Protein AF-A0A925EN97-F1 (afdb_monomer)

Radius of gyration: 24.83 Å; Cα contacts (8 Å, |Δi|>4): 384; chains: 1; bounding box: 88×40×70 Å

Secondary structure (DSSP, 8-state):
-HHHHHHHHHHHHHHHHS-HHHHS-HHHHHHH-GGGSHHHHHHHHHHHHHHHHHHHTTTS--HHHHHHHHHHHHHHHHHHHHHHHH---S--HHHHHHHHHHIIIIIHHHHHHHTTSHHHHHHHHGGG-SSHHHHHHIIIIIIIHHHHHHHHHHHHHHHHTTS--SHHHHHHHHHHHHHHHHHHHHHHHHHHHHHHHHHT--HHHHHHHHHIIIIIHHHHHHHHHHHHHHHHHHHHH-SSSHHHHHHHHHHHHHHHHHHHHHHTTSHHHHHHHHHHHHHHHHHHHHHHHHHHHHTTSPPGGG-

Foldseek 3Di:
DVVVVVVVVVVVVVVVVDDVCVVVVVVVCVVVVCCPDPVVVLVCCLVCLVVVCVVVPPPHDDLLRVLLSLLVSQLVVLLVVLCVLLVLDPQDPVLLCQLLQCLLVCLVVQLVVQCPDPVLVVLCVLCPDPPLVSNLSSQLRNPQLSNLVSSLVSLVVCVVVVSRQALSSQLSSQLSNLSSNLSNVLSVCLVVLVVCCVPPDDPVVSVVSNCCSRHPRSNLSSLLSSQLSSLCRLCSLPVVCNVVSNVVSSSVSSSLRSQLVSAVVHPSNVVSSVVSVVVSSVCSVCSVVVSVVSNVDDDPVVD

Solvent-accessible surface area (backbone atoms only — not comparable to full-atom values): 15230 Å² total; per-residue (Å²): 112,72,68,61,54,51,56,52,52,48,53,50,52,54,56,71,70,48,60,62,61,75,80,58,39,61,71,57,51,67,69,68,40,60,75,74,39,68,68,46,44,52,49,50,50,67,70,40,48,66,60,54,44,66,75,49,46,88,83,77,56,55,70,66,58,52,36,48,53,48,23,53,51,38,39,52,54,48,48,54,51,49,46,69,68,53,55,40,71,90,63,57,68,68,59,34,49,48,16,15,53,47,17,40,73,42,32,64,62,49,47,58,56,51,41,68,39,74,70,43,26,54,32,39,54,27,47,75,42,85,57,60,73,54,14,36,47,5,24,20,60,25,42,17,42,48,48,47,49,55,32,37,47,53,42,51,51,36,37,76,70,64,73,40,84,45,35,43,37,29,17,48,23,10,22,34,5,11,23,19,31,22,32,42,49,34,45,66,47,49,59,54,49,55,54,42,41,77,74,75,44,53,72,68,58,43,54,51,49,51,48,43,35,40,56,48,46,16,51,51,36,11,46,35,21,15,44,23,22,27,24,44,22,46,16,68,66,37,63,90,54,16,66,62,37,29,50,51,21,39,52,51,29,9,44,52,47,5,50,24,67,67,26,61,96,41,74,64,13,55,53,44,50,53,50,50,51,52,51,43,53,50,47,59,74,40,45,67,59,54,50,56,51,56,65,68,54,82,57,83,89,78,111

Sequence (303 aa):
MAELGKGIKQVVQDLNSVNLNMLVPLALWGRDRAWNLPWVRWLLLFALTPLVLIHLTPSELGLQQVAWVFGFYFALLWGLLLYRLIEPGGIRLGSWLWAGLFTLLLGIPVVIGLAKLPFIGTLYAAREVMFVPVRILGYVLGVGVVEESVKLLPVWWLSHRRILTNPRELMFAGAVSGLGFGLAESVAYSTQIAQKELHSLSQGAALVGYFTRFITTPFLHAIFAAIVAYFLGLALVDPKRGWALTVAGLLLAALLHGLYDSFANHWLGLIIAALSILIFVSYVRSAEYIAADLARTPNASDA

Structure (mmCIF, N/CA/C/O backbone):
data_AF-A0A925EN97-F1
#
_entry.id   AF-A0A925EN97-F1
#
loop_
_atom_site.group_PDB
_atom_site.id
_atom_site.type_symbol
_atom_site.label_atom_id
_atom_site.label_alt_id
_atom_site.label_comp_id
_atom_site.label_asym_id
_atom_site.label_entity_id
_atom_site.label_seq_id
_atom_site.pdbx_PDB_ins_code
_atom_site.Cartn_x
_atom_site.Cartn_y
_atom_site.Cartn_z
_atom_site.occupancy
_atom_site.B_iso_or_equiv
_atom_site.auth_seq_id
_atom_site.auth_comp_id
_atom_site.auth_asym_id
_atom_site.auth_atom_id
_atom_site.pdbx_PDB_model_num
ATOM 1 N N . MET A 1 1 ? 50.371 20.620 29.092 1.00 57.69 1 MET A N 1
ATOM 2 C CA . MET A 1 1 ? 50.767 19.284 29.596 1.00 57.69 1 MET A CA 1
ATOM 3 C C . MET A 1 1 ? 50.304 19.042 31.038 1.00 57.69 1 MET A C 1
ATOM 5 O O . MET A 1 1 ? 49.573 18.087 31.250 1.00 57.69 1 MET A O 1
ATOM 9 N N . ALA A 1 2 ? 50.644 19.899 32.014 1.00 61.53 2 ALA A N 1
ATOM 10 C CA . ALA A 1 2 ? 50.290 19.687 33.431 1.00 61.53 2 ALA A CA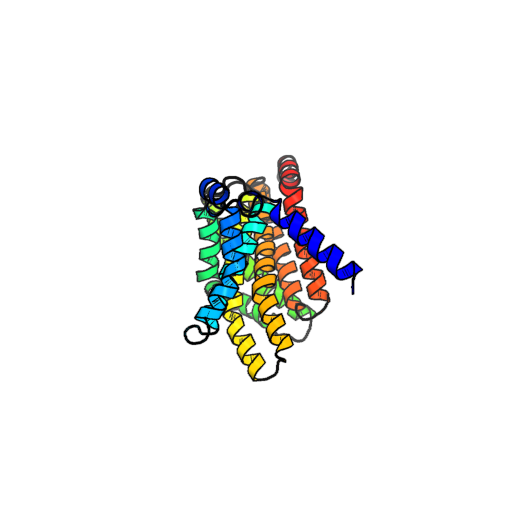 1
ATOM 11 C C . ALA A 1 2 ? 48.775 19.741 33.746 1.00 61.53 2 ALA A C 1
ATOM 13 O O . ALA A 1 2 ? 48.276 18.891 34.477 1.00 61.53 2 ALA A O 1
ATOM 14 N N . GLU A 1 3 ? 48.033 20.683 33.156 1.00 61.97 3 GLU A N 1
ATOM 15 C CA . GLU A 1 3 ? 46.573 20.808 33.347 1.00 61.97 3 GLU A CA 1
ATOM 16 C C . GLU A 1 3 ? 45.785 19.662 32.686 1.00 61.97 3 GLU A C 1
ATOM 18 O O . GLU A 1 3 ? 44.839 19.136 33.267 1.00 61.97 3 GLU A O 1
ATOM 23 N N . LEU A 1 4 ? 46.250 19.176 31.527 1.00 61.75 4 LEU A N 1
ATOM 24 C CA . LEU A 1 4 ? 45.678 17.995 30.865 1.00 61.75 4 LEU A CA 1
ATOM 25 C C . LEU A 1 4 ? 45.822 16.738 31.747 1.00 61.75 4 LEU A C 1
ATOM 27 O O . LEU A 1 4 ? 44.900 15.935 31.859 1.00 61.75 4 LEU A O 1
ATOM 31 N N . GLY A 1 5 ? 46.967 16.598 32.428 1.00 69.81 5 GLY A N 1
ATOM 32 C CA . GLY A 1 5 ? 47.227 15.502 33.364 1.00 69.81 5 GLY A CA 1
ATOM 33 C C . GLY A 1 5 ? 46.387 15.562 34.645 1.00 69.81 5 GLY A C 1
ATOM 34 O O . GLY A 1 5 ? 46.055 14.512 35.193 1.00 69.81 5 GLY A O 1
ATOM 35 N N . LYS A 1 6 ? 46.005 16.760 35.113 1.00 73.75 6 LYS A N 1
ATOM 36 C CA . LYS A 1 6 ? 45.065 16.923 36.238 1.00 73.75 6 LYS A CA 1
ATOM 37 C C . LYS A 1 6 ? 43.638 16.552 35.840 1.00 73.75 6 LYS A C 1
ATOM 39 O O . LYS A 1 6 ? 42.999 15.802 36.569 1.00 73.75 6 LYS A O 1
ATOM 44 N N . GLY A 1 7 ? 43.177 16.999 34.668 1.00 78.88 7 GLY A N 1
ATOM 45 C CA . GLY A 1 7 ? 41.845 16.661 34.152 1.00 78.88 7 GLY A CA 1
ATOM 46 C C . GLY A 1 7 ? 41.650 15.154 33.953 1.00 78.88 7 GLY A C 1
ATOM 47 O O . GLY A 1 7 ? 40.645 14.600 34.385 1.00 78.88 7 GLY A O 1
ATOM 48 N N . ILE A 1 8 ? 42.650 14.462 33.395 1.00 80.75 8 ILE A N 1
ATOM 49 C CA . ILE A 1 8 ? 42.610 12.997 33.236 1.00 80.75 8 ILE A CA 1
ATOM 50 C C . ILE A 1 8 ? 42.586 12.290 34.599 1.00 80.75 8 ILE A C 1
ATOM 52 O O . ILE A 1 8 ? 41.816 11.350 34.786 1.00 80.75 8 ILE A O 1
ATOM 56 N N . LYS A 1 9 ? 43.386 12.747 35.574 1.00 82.69 9 LYS A N 1
ATOM 57 C CA . LYS A 1 9 ? 43.379 12.176 36.932 1.00 82.69 9 LYS A CA 1
ATOM 58 C C . LYS A 1 9 ? 42.028 12.338 37.625 1.00 82.69 9 LYS A C 1
ATOM 60 O O . LYS A 1 9 ? 41.590 11.392 38.273 1.00 82.69 9 LYS A O 1
ATOM 65 N N . GLN A 1 10 ? 41.375 13.486 37.453 1.00 87.00 10 GLN A N 1
ATOM 66 C CA . GLN A 1 10 ? 40.045 13.737 38.007 1.00 87.00 10 GLN A CA 1
ATOM 67 C C . GLN A 1 10 ? 39.000 12.797 37.393 1.00 87.00 10 GLN A C 1
ATOM 69 O O . GLN A 1 10 ? 38.303 12.112 38.127 1.00 87.00 10 GLN A O 1
ATOM 74 N N . VAL A 1 11 ? 38.964 12.664 36.062 1.00 85.50 11 VAL A N 1
ATOM 75 C CA . VAL A 1 11 ? 38.031 11.748 35.376 1.00 85.50 11 VAL A CA 1
ATOM 76 C C . VAL A 1 11 ? 38.232 10.297 35.823 1.00 85.50 11 VAL A C 1
ATOM 78 O O . VAL A 1 11 ? 37.263 9.572 36.028 1.00 85.50 11 VAL A O 1
ATOM 81 N N . VAL A 1 12 ? 39.482 9.865 36.011 1.00 84.31 12 VAL A N 1
ATOM 82 C CA . VAL A 1 12 ? 39.784 8.519 36.523 1.00 84.31 12 VAL A CA 1
ATOM 83 C C . VAL A 1 12 ? 39.297 8.349 37.965 1.00 84.31 12 VAL A C 1
ATOM 85 O O . VAL A 1 12 ? 38.734 7.308 38.294 1.00 84.31 12 VAL A O 1
ATOM 88 N N . GLN A 1 13 ? 39.486 9.353 38.826 1.00 86.88 13 GLN A N 1
ATOM 89 C CA . GLN A 1 13 ? 38.973 9.324 40.199 1.00 86.88 13 GLN A CA 1
ATOM 90 C C . GLN A 1 13 ? 37.442 9.276 40.236 1.00 86.88 13 GLN A C 1
ATOM 92 O O . GLN A 1 13 ? 36.883 8.460 40.968 1.00 86.88 13 GLN A O 1
ATOM 97 N N . ASP A 1 14 ? 36.778 10.074 39.403 1.00 86.50 14 ASP A N 1
ATOM 98 C CA . ASP A 1 14 ? 35.322 10.123 39.315 1.00 86.50 14 ASP A CA 1
ATOM 99 C C . ASP A 1 14 ? 34.762 8.788 38.795 1.00 86.50 14 ASP A C 1
ATOM 101 O O . ASP A 1 14 ? 33.856 8.230 39.410 1.00 86.50 14 ASP A O 1
ATOM 105 N N . LEU A 1 15 ? 35.346 8.196 37.745 1.00 83.06 15 LEU A N 1
ATOM 106 C CA . LEU A 1 15 ? 34.941 6.874 37.239 1.00 83.06 15 LEU A CA 1
ATOM 107 C C . LEU A 1 15 ? 35.146 5.758 38.269 1.00 83.06 15 LEU A C 1
ATOM 109 O O . LEU A 1 15 ? 34.287 4.888 38.399 1.00 83.06 15 LEU A O 1
ATOM 113 N N . ASN A 1 16 ? 36.241 5.802 39.030 1.00 82.94 16 ASN A N 1
ATOM 114 C CA . ASN A 1 16 ? 36.502 4.844 40.108 1.00 82.94 16 ASN A CA 1
ATOM 115 C C . ASN A 1 16 ? 35.535 5.003 41.291 1.00 82.94 16 ASN A C 1
ATOM 117 O O . ASN A 1 16 ? 35.350 4.058 42.057 1.00 82.94 16 ASN A O 1
ATOM 121 N N . SER A 1 17 ? 34.928 6.183 41.453 1.00 87.12 17 SER A N 1
ATOM 122 C CA . SER A 1 17 ? 33.913 6.427 42.482 1.00 87.12 17 SER A CA 1
ATOM 123 C C . SER A 1 17 ? 32.533 5.876 42.106 1.00 87.12 17 SER A C 1
ATOM 125 O O . SER A 1 17 ? 31.690 5.676 42.982 1.00 87.12 17 SER A O 1
ATOM 127 N N . VAL A 1 18 ? 32.295 5.592 40.819 1.00 86.50 18 VAL A N 1
ATOM 128 C CA . VAL A 1 18 ? 31.014 5.072 40.343 1.00 86.50 18 VAL A CA 1
ATOM 129 C C . VAL A 1 18 ? 30.987 3.550 40.432 1.00 86.50 18 VAL A C 1
ATOM 131 O O . VAL A 1 18 ? 31.846 2.840 39.914 1.00 86.50 18 VAL A O 1
ATOM 134 N N . ASN A 1 19 ? 29.929 3.025 41.045 1.00 84.94 19 ASN A N 1
ATOM 135 C CA . ASN A 1 19 ? 29.672 1.594 41.053 1.00 84.94 19 ASN A CA 1
ATOM 136 C C . ASN A 1 19 ? 29.377 1.110 39.623 1.00 84.94 19 ASN A C 1
ATOM 138 O O . ASN A 1 19 ? 28.352 1.467 39.039 1.00 84.94 19 ASN A O 1
ATOM 142 N N . LEU A 1 20 ? 30.242 0.251 39.078 1.00 80.25 20 LEU A N 1
ATOM 143 C CA . LEU A 1 20 ? 30.081 -0.321 37.736 1.00 80.25 20 LEU A CA 1
ATOM 144 C C . LEU A 1 20 ? 28.729 -1.028 37.545 1.00 80.25 20 LEU A C 1
ATOM 146 O O . LEU A 1 20 ? 28.184 -1.002 36.444 1.00 80.25 20 LEU A O 1
ATOM 150 N N . ASN A 1 21 ? 28.135 -1.574 38.612 1.00 82.06 21 ASN A N 1
ATOM 151 C CA . ASN A 1 21 ? 26.806 -2.188 38.559 1.00 82.06 21 ASN A CA 1
ATOM 152 C C . ASN A 1 21 ? 25.668 -1.174 38.381 1.00 82.06 21 ASN A C 1
ATOM 154 O O . ASN A 1 21 ? 24.563 -1.589 38.061 1.00 82.06 21 ASN A O 1
ATOM 158 N N . MET A 1 22 ? 25.894 0.125 38.599 1.00 82.31 22 MET A N 1
ATOM 159 C CA . MET A 1 22 ? 24.925 1.178 38.265 1.00 82.31 22 MET A CA 1
ATOM 160 C C . MET A 1 22 ? 25.053 1.625 36.807 1.00 82.31 22 MET A C 1
ATOM 162 O O . MET A 1 22 ? 24.053 1.984 36.193 1.00 82.31 22 MET A O 1
ATOM 166 N N . LEU A 1 23 ? 26.266 1.581 36.247 1.00 84.69 23 LEU A N 1
ATOM 167 C CA . LEU A 1 23 ? 26.524 1.939 34.848 1.00 84.69 23 LEU A CA 1
ATOM 168 C C . LEU A 1 23 ? 26.131 0.815 33.884 1.00 84.69 23 LEU A C 1
ATOM 170 O O . LEU A 1 23 ? 25.561 1.073 32.828 1.00 84.69 23 LEU A O 1
ATOM 174 N N . VAL A 1 24 ? 26.414 -0.434 34.259 1.00 88.19 24 VAL A N 1
ATOM 175 C CA . VAL A 1 24 ? 26.092 -1.635 33.479 1.00 88.19 24 VAL A CA 1
ATOM 176 C C . VAL A 1 24 ? 25.359 -2.635 34.385 1.00 88.19 24 VAL A C 1
ATOM 178 O O . VAL A 1 24 ? 25.942 -3.628 34.828 1.00 88.19 24 VAL A O 1
ATOM 181 N N . PRO A 1 25 ? 24.079 -2.383 34.720 1.00 90.00 25 PRO A N 1
ATOM 182 C CA . PRO A 1 25 ? 23.306 -3.209 35.646 1.00 90.00 25 PRO A CA 1
ATOM 183 C C . PRO A 1 25 ? 22.845 -4.534 35.003 1.00 90.00 25 PRO A C 1
ATOM 185 O O . PRO A 1 25 ? 21.649 -4.786 34.853 1.00 90.00 25 PRO A O 1
ATOM 188 N N . LEU A 1 26 ? 23.784 -5.428 34.658 1.00 88.62 26 LEU A N 1
ATOM 189 C CA . LEU A 1 26 ? 23.510 -6.707 33.976 1.00 88.62 26 LEU A CA 1
ATOM 190 C C . LEU A 1 26 ? 22.470 -7.567 34.711 1.00 88.62 26 LEU A C 1
ATOM 192 O O . LEU A 1 26 ? 21.603 -8.171 34.082 1.00 88.62 26 LEU A O 1
ATOM 196 N N . ALA A 1 27 ? 22.519 -7.597 36.047 1.00 87.81 27 ALA A N 1
ATOM 197 C CA . ALA A 1 27 ? 21.557 -8.338 36.862 1.00 87.81 27 ALA A CA 1
ATOM 198 C C . ALA A 1 27 ? 20.136 -7.751 36.784 1.00 87.81 27 ALA A C 1
ATOM 200 O O . ALA A 1 27 ? 19.162 -8.504 36.803 1.00 87.81 27 ALA A O 1
ATOM 201 N N . LEU A 1 28 ? 20.007 -6.422 36.675 1.00 89.81 28 LEU A N 1
ATOM 202 C CA . LEU A 1 28 ? 18.718 -5.750 36.501 1.00 89.81 28 LEU A CA 1
ATOM 203 C C . LEU A 1 28 ? 18.158 -6.036 35.108 1.00 89.81 28 LEU A C 1
ATOM 205 O O . LEU A 1 28 ? 17.016 -6.470 34.995 1.00 89.81 28 LEU A O 1
ATOM 209 N N . TRP A 1 29 ? 18.976 -5.881 34.063 1.00 91.88 29 TRP A N 1
ATOM 210 C CA . TRP A 1 29 ? 18.585 -6.179 32.681 1.00 91.88 29 TRP A CA 1
ATOM 211 C C . TRP A 1 29 ? 18.203 -7.652 32.497 1.00 91.88 29 TRP A C 1
ATOM 213 O O . TRP A 1 29 ? 17.221 -7.962 31.825 1.00 91.88 29 TRP A O 1
ATOM 223 N N . GLY A 1 30 ? 18.925 -8.561 33.159 1.00 90.38 30 GLY A N 1
ATOM 224 C CA . GLY A 1 30 ? 18.613 -9.990 33.208 1.00 90.38 30 GLY A CA 1
ATOM 225 C C . GLY A 1 30 ? 17.251 -10.317 33.826 1.00 90.38 30 GLY A C 1
ATOM 226 O O . GLY A 1 30 ? 16.614 -11.293 33.421 1.00 90.38 30 GLY A O 1
ATOM 227 N N . ARG A 1 31 ? 16.795 -9.509 34.793 1.00 92.12 31 ARG A N 1
ATOM 228 C CA . ARG A 1 31 ? 15.474 -9.642 35.433 1.00 92.12 31 ARG A CA 1
ATOM 229 C C . ARG A 1 31 ? 14.367 -8.982 34.619 1.00 92.12 31 ARG A C 1
ATOM 231 O O . ARG A 1 31 ? 13.321 -9.597 34.448 1.00 92.12 31 ARG A O 1
ATOM 238 N N . ASP A 1 32 ? 14.614 -7.777 34.111 1.00 92.56 32 ASP A N 1
ATOM 239 C CA . ASP A 1 32 ? 13.674 -7.021 33.275 1.00 92.56 32 ASP A CA 1
ATOM 240 C C . ASP A 1 32 ? 13.382 -7.744 31.950 1.00 92.56 32 ASP A C 1
ATOM 242 O O . ASP A 1 32 ? 12.249 -7.773 31.475 1.00 92.56 32 ASP A O 1
ATOM 246 N N . ARG A 1 33 ? 14.395 -8.423 31.389 1.00 90.31 33 ARG A N 1
ATOM 247 C CA . ARG A 1 33 ? 14.299 -9.203 30.145 1.00 90.31 33 ARG A CA 1
ATOM 248 C C . ARG A 1 33 ? 13.649 -8.399 29.018 1.00 90.31 33 ARG A C 1
ATOM 250 O O . ARG A 1 33 ? 12.757 -8.902 28.334 1.00 90.31 33 ARG A O 1
ATOM 257 N N . ALA A 1 34 ? 14.126 -7.175 28.790 1.00 90.38 34 ALA A N 1
ATOM 258 C CA . ALA A 1 34 ? 13.596 -6.263 27.774 1.00 90.38 34 ALA A CA 1
ATOM 259 C C . ALA A 1 34 ? 13.457 -6.898 26.372 1.00 90.38 34 ALA A C 1
ATOM 261 O O . ALA A 1 34 ? 12.538 -6.566 25.630 1.00 90.38 34 ALA A O 1
ATOM 262 N N . TRP A 1 35 ? 14.295 -7.881 26.018 1.00 90.50 35 TRP A N 1
ATOM 263 C CA . TRP A 1 35 ? 14.188 -8.668 24.774 1.00 90.50 35 TRP A CA 1
ATOM 264 C C . TRP A 1 35 ? 12.883 -9.473 24.626 1.00 90.50 35 TRP A C 1
ATOM 266 O O . TRP A 1 35 ? 12.573 -9.979 23.545 1.00 90.50 35 TRP A O 1
ATOM 276 N N . ASN A 1 36 ? 12.090 -9.605 25.688 1.00 92.50 36 ASN A N 1
ATOM 277 C CA . ASN A 1 36 ? 10.754 -10.190 25.626 1.00 92.50 36 ASN A CA 1
ATOM 278 C C . ASN A 1 36 ? 9.666 -9.191 25.225 1.00 92.50 36 ASN A C 1
ATOM 280 O O . ASN A 1 36 ? 8.574 -9.618 24.847 1.00 92.50 36 ASN A O 1
ATOM 284 N N . LEU A 1 37 ? 9.953 -7.888 25.257 1.00 93.12 37 LEU A N 1
ATOM 285 C CA . LEU A 1 37 ? 9.005 -6.863 24.842 1.00 93.12 37 LEU A CA 1
ATOM 286 C C . LEU A 1 37 ? 8.794 -6.932 23.318 1.00 93.12 37 LEU A C 1
ATOM 288 O O . LEU A 1 37 ? 9.772 -6.948 22.566 1.00 93.12 37 LEU A O 1
ATOM 292 N N . PRO A 1 38 ? 7.540 -6.926 22.822 1.00 89.94 38 PRO A N 1
ATOM 293 C CA . PRO A 1 38 ? 7.267 -7.056 21.391 1.00 89.94 38 PRO A CA 1
ATOM 294 C C . PRO A 1 38 ? 7.968 -6.002 20.528 1.00 89.94 38 PRO A C 1
ATOM 296 O O . PRO A 1 38 ? 8.521 -6.335 19.486 1.00 89.94 38 PRO A O 1
ATOM 299 N N . TRP A 1 39 ? 7.994 -4.740 20.964 1.00 88.81 39 TRP A N 1
ATOM 300 C CA . TRP A 1 39 ? 8.650 -3.667 20.211 1.00 88.81 39 TRP A CA 1
ATOM 301 C C . TRP A 1 39 ? 10.175 -3.833 20.162 1.00 88.81 39 TRP A C 1
ATOM 303 O O . TRP A 1 39 ? 10.768 -3.513 19.138 1.00 88.81 39 TRP A O 1
ATOM 313 N N . VAL A 1 40 ? 10.800 -4.385 21.215 1.00 92.06 40 VAL A N 1
ATOM 314 C CA . VAL A 1 40 ? 12.239 -4.700 21.219 1.00 92.06 40 VAL A CA 1
ATOM 315 C C . VAL A 1 40 ? 12.524 -5.818 20.226 1.00 92.06 40 VAL A C 1
ATOM 317 O O . VAL A 1 40 ? 13.4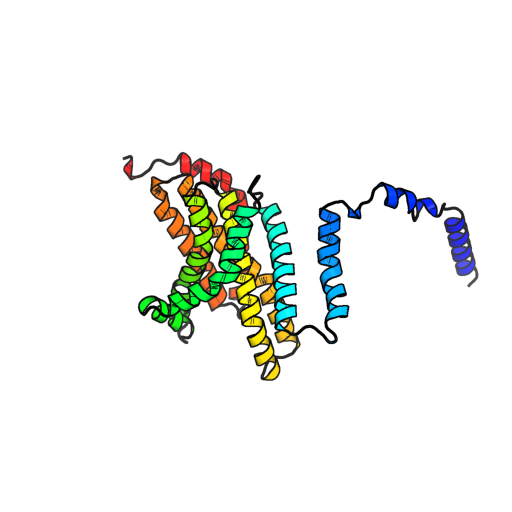84 -5.732 19.472 1.00 92.06 40 VAL A O 1
ATOM 320 N N . ARG A 1 41 ? 11.668 -6.843 20.158 1.00 92.50 41 ARG A N 1
ATOM 321 C CA . ARG A 1 41 ? 11.809 -7.926 19.171 1.00 92.50 41 ARG A CA 1
ATOM 322 C C . ARG A 1 41 ? 11.699 -7.413 17.738 1.00 92.50 41 ARG A C 1
ATOM 324 O O . ARG A 1 41 ? 12.520 -7.785 16.907 1.00 92.50 41 ARG A O 1
ATOM 331 N N . TRP A 1 42 ? 10.737 -6.530 17.460 1.00 90.19 42 TRP A N 1
ATOM 332 C CA . TRP A 1 42 ? 10.633 -5.867 16.157 1.00 90.19 42 TRP A CA 1
ATOM 333 C C . TRP A 1 42 ? 11.849 -4.988 15.864 1.00 90.19 42 TRP A C 1
ATOM 335 O O . TRP A 1 42 ? 12.391 -5.055 14.765 1.00 90.19 42 TRP A O 1
ATOM 345 N N . LEU A 1 43 ? 12.320 -4.213 16.844 1.00 90.62 43 LEU A N 1
ATOM 346 C CA . LEU A 1 43 ? 13.520 -3.390 16.703 1.00 90.62 43 LEU A CA 1
ATOM 347 C C . LEU A 1 43 ? 14.744 -4.245 16.359 1.00 90.62 43 LEU A C 1
ATOM 349 O O . LEU A 1 43 ? 15.460 -3.919 15.419 1.00 90.62 43 LEU A O 1
ATOM 353 N N . LEU A 1 44 ? 14.959 -5.349 17.078 1.00 92.38 44 LEU A N 1
ATOM 354 C CA . LEU A 1 44 ? 16.053 -6.283 16.814 1.00 92.38 44 LEU A CA 1
ATOM 355 C C . LEU A 1 44 ? 15.922 -6.924 15.431 1.00 92.38 44 LEU A C 1
ATOM 357 O O . LEU A 1 44 ? 16.909 -6.976 14.705 1.00 92.38 44 LEU A O 1
ATOM 361 N N . LEU A 1 45 ? 14.720 -7.361 15.039 1.00 90.94 45 LEU A N 1
ATOM 362 C CA . LEU A 1 45 ? 14.467 -7.895 13.699 1.00 90.94 45 LEU A CA 1
ATOM 363 C C . LEU A 1 45 ? 14.897 -6.885 12.626 1.00 90.94 45 LEU A C 1
ATOM 365 O O . LEU A 1 45 ? 15.709 -7.218 11.763 1.00 90.94 45 LEU A O 1
ATOM 369 N N . PHE A 1 46 ? 14.394 -5.649 12.687 1.00 91.44 46 PHE A N 1
ATOM 370 C CA . PHE A 1 46 ? 14.678 -4.653 11.657 1.00 91.44 46 PHE A CA 1
ATOM 371 C C . PHE A 1 46 ? 16.143 -4.194 11.678 1.00 91.44 46 PHE A C 1
ATOM 373 O O . PHE A 1 46 ? 16.790 -4.143 10.636 1.00 91.44 46 PHE A O 1
ATOM 380 N N . ALA A 1 47 ? 16.710 -3.938 12.858 1.00 91.25 47 ALA A N 1
ATOM 381 C CA . ALA A 1 47 ? 18.092 -3.480 12.982 1.00 91.25 47 ALA A CA 1
ATOM 382 C C . ALA A 1 47 ? 19.117 -4.541 12.552 1.00 91.25 47 ALA A C 1
ATOM 384 O O . ALA A 1 47 ? 20.150 -4.199 11.977 1.00 91.25 47 ALA A O 1
ATOM 385 N N . LEU A 1 48 ? 18.852 -5.823 12.828 1.00 92.00 48 LEU A N 1
ATOM 386 C CA . LEU A 1 48 ? 19.831 -6.889 12.613 1.00 92.00 48 LEU A CA 1
ATOM 387 C C . LEU A 1 48 ? 19.676 -7.612 11.274 1.00 92.00 48 LEU A C 1
ATOM 389 O O . LEU A 1 48 ? 20.657 -8.191 10.818 1.00 92.00 48 LEU A O 1
ATOM 393 N N . THR A 1 49 ? 18.511 -7.578 10.613 1.00 88.69 49 THR A N 1
ATOM 394 C CA . THR A 1 49 ? 18.315 -8.317 9.344 1.00 88.69 49 THR A CA 1
ATOM 395 C C . THR A 1 49 ? 19.379 -7.982 8.285 1.00 88.69 49 THR A C 1
ATOM 397 O O . THR A 1 49 ? 19.974 -8.923 7.757 1.00 88.69 49 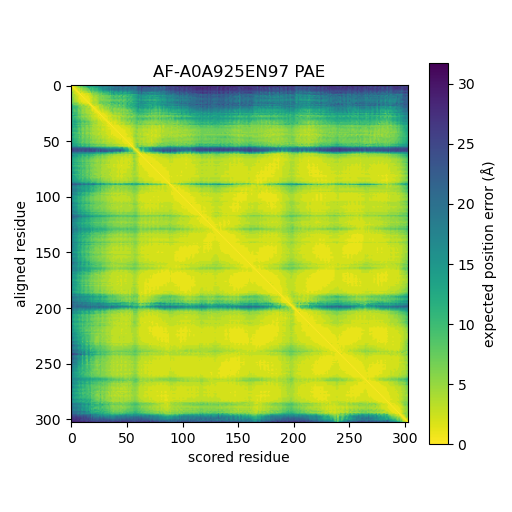THR A O 1
ATOM 400 N N . PRO A 1 50 ? 19.712 -6.705 7.995 1.00 86.62 50 PRO A N 1
ATOM 401 C CA . PRO A 1 50 ? 20.765 -6.395 7.025 1.00 86.62 50 PRO A CA 1
ATOM 402 C C . PRO A 1 50 ? 22.144 -6.931 7.439 1.00 86.62 50 PRO A C 1
ATOM 404 O O . PRO A 1 50 ? 22.896 -7.405 6.592 1.00 86.62 50 PRO A O 1
ATOM 407 N N . LEU A 1 51 ? 22.464 -6.907 8.739 1.00 87.06 51 LEU A N 1
ATOM 408 C CA . LEU A 1 51 ? 23.732 -7.425 9.267 1.00 87.06 51 LEU A CA 1
ATOM 409 C C . LEU A 1 51 ? 23.816 -8.948 9.144 1.00 87.06 51 LEU A C 1
ATOM 411 O O . LEU A 1 51 ? 24.840 -9.476 8.722 1.00 87.06 51 LEU A O 1
ATOM 415 N N . VAL A 1 52 ? 22.729 -9.655 9.460 1.00 85.62 52 VAL A N 1
ATOM 416 C CA . VAL A 1 52 ? 22.642 -11.111 9.283 1.00 85.62 52 VAL A CA 1
ATOM 417 C C . VAL A 1 52 ? 22.827 -11.473 7.812 1.00 85.62 52 VAL A C 1
ATOM 419 O O . VAL A 1 52 ? 23.606 -12.370 7.500 1.00 85.62 52 VAL A O 1
ATOM 422 N N . LEU A 1 53 ? 22.180 -10.743 6.899 1.00 82.50 53 LEU A N 1
ATOM 423 C CA . LEU A 1 53 ? 22.326 -10.975 5.464 1.00 82.50 53 LEU A CA 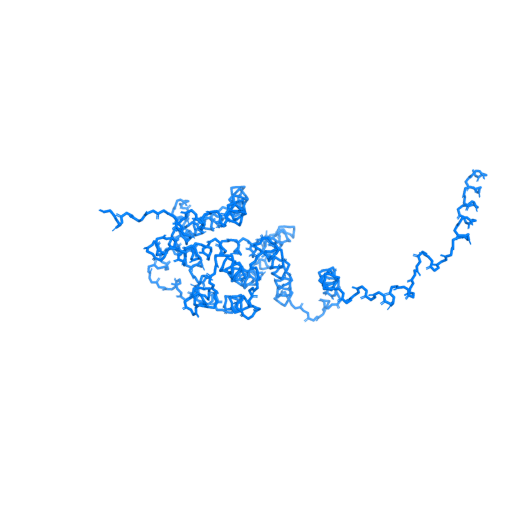1
ATOM 424 C C . LEU A 1 53 ? 23.774 -10.830 4.991 1.00 82.50 53 LEU A C 1
ATOM 426 O O . LEU A 1 53 ? 24.227 -11.675 4.224 1.00 82.50 53 LEU A O 1
ATOM 430 N N . ILE A 1 54 ? 24.535 -9.845 5.476 1.00 81.75 54 ILE A N 1
ATOM 431 C CA . ILE A 1 54 ? 25.957 -9.682 5.112 1.00 81.75 54 ILE A CA 1
ATOM 432 C C . ILE A 1 54 ? 26.776 -10.946 5.414 1.00 81.75 54 ILE A C 1
ATOM 434 O O . ILE A 1 54 ? 27.700 -11.259 4.669 1.00 81.75 54 ILE A O 1
ATOM 438 N N . HIS A 1 55 ? 26.422 -11.709 6.450 1.00 81.12 55 HIS A N 1
ATOM 439 C CA . HIS A 1 55 ? 27.101 -12.964 6.780 1.00 81.12 55 HIS A CA 1
ATOM 440 C C . HIS A 1 55 ? 26.622 -14.174 5.959 1.00 81.12 55 HIS A C 1
ATOM 442 O O . HIS A 1 55 ? 27.353 -15.154 5.865 1.00 81.12 55 HIS A O 1
ATOM 448 N N . LEU A 1 56 ? 25.435 -14.108 5.345 1.00 76.12 56 LEU A N 1
ATOM 449 C CA . LEU A 1 56 ? 24.850 -15.181 4.521 1.00 76.12 56 LEU A CA 1
ATOM 450 C C . LEU A 1 56 ? 25.092 -14.993 3.010 1.00 76.12 56 LEU A C 1
ATOM 452 O O . LEU A 1 56 ? 25.082 -15.948 2.236 1.00 76.12 56 LEU A O 1
ATOM 456 N N . THR A 1 57 ? 25.295 -13.749 2.574 1.00 65.00 57 THR A N 1
ATOM 457 C CA . THR A 1 57 ? 25.402 -13.374 1.153 1.00 65.00 57 THR A CA 1
ATOM 458 C C . THR A 1 57 ? 26.725 -13.756 0.457 1.00 65.00 57 THR A C 1
ATOM 460 O O . THR A 1 57 ? 26.678 -13.950 -0.754 1.00 65.00 57 THR A O 1
ATOM 463 N N . PRO A 1 58 ? 27.897 -13.920 1.116 1.00 57.72 58 PRO A N 1
ATOM 464 C CA . PRO A 1 58 ? 29.152 -14.139 0.387 1.00 57.72 58 PRO A CA 1
ATOM 465 C C . PRO A 1 58 ? 29.242 -15.440 -0.433 1.00 57.72 58 PRO A C 1
ATOM 467 O O . PRO A 1 58 ? 30.143 -15.539 -1.263 1.00 57.72 58 PRO A O 1
ATOM 470 N N . SER A 1 59 ? 28.346 -16.423 -0.253 1.00 60.25 59 SER A N 1
ATOM 471 C CA . SER A 1 59 ? 28.404 -17.676 -1.031 1.00 60.25 59 SER A CA 1
ATOM 472 C C . SER A 1 59 ? 27.088 -18.439 -1.264 1.00 60.25 59 SER A C 1
ATOM 474 O O . SER A 1 59 ? 27.112 -19.387 -2.045 1.00 60.25 59 SER A O 1
ATOM 476 N N . GLU A 1 60 ? 25.949 -18.074 -0.652 1.00 65.75 60 GLU A N 1
ATOM 477 C CA . GLU A 1 60 ? 24.745 -18.943 -0.669 1.00 65.75 60 GLU A CA 1
ATOM 478 C C . GLU A 1 60 ? 23.457 -18.320 -1.241 1.00 65.75 60 GLU A C 1
ATOM 480 O O . GLU A 1 60 ? 22.553 -19.055 -1.645 1.00 65.75 60 GLU A O 1
ATOM 485 N N . LEU A 1 61 ? 23.338 -16.988 -1.320 1.00 76.75 61 LEU A N 1
ATOM 486 C CA . LEU A 1 61 ? 22.090 -16.322 -1.722 1.00 76.75 61 LEU A CA 1
ATOM 487 C C . LEU A 1 61 ? 22.231 -15.582 -3.057 1.00 76.75 61 LEU A C 1
ATOM 489 O O . LEU A 1 61 ? 23.055 -14.685 -3.203 1.00 76.75 61 LEU A O 1
ATOM 493 N N . GLY A 1 62 ? 21.379 -15.924 -4.026 1.00 84.31 62 GLY A N 1
ATOM 494 C CA . GLY A 1 62 ? 21.241 -15.180 -5.278 1.00 84.31 62 GLY A CA 1
ATOM 495 C C . GLY A 1 62 ? 20.368 -13.926 -5.139 1.00 84.31 62 GLY A C 1
ATOM 496 O O . GLY A 1 62 ? 19.674 -13.721 -4.139 1.00 84.31 62 GLY A O 1
ATOM 497 N N . LEU A 1 63 ? 20.363 -13.091 -6.186 1.00 85.38 63 LEU A N 1
ATOM 498 C CA . LEU A 1 63 ? 19.621 -11.822 -6.230 1.00 85.38 63 LEU A CA 1
ATOM 499 C C . LEU A 1 63 ? 18.138 -11.988 -5.874 1.00 85.38 63 LEU A C 1
ATOM 501 O O . LEU A 1 63 ? 17.585 -11.180 -5.135 1.00 85.38 63 LEU A O 1
ATOM 505 N N . GLN A 1 64 ? 17.488 -13.030 -6.398 1.00 87.94 64 GLN A N 1
ATOM 506 C CA . GLN A 1 64 ? 16.063 -13.244 -6.168 1.00 87.94 64 GLN A CA 1
ATOM 507 C C . GLN A 1 64 ? 15.773 -13.631 -4.712 1.00 87.94 64 GLN A C 1
ATOM 509 O O . GLN A 1 64 ? 14.785 -13.164 -4.151 1.00 87.94 64 GLN A O 1
ATOM 514 N N . GLN A 1 65 ? 16.637 -14.427 -4.069 1.00 88.88 65 GLN A N 1
ATOM 515 C CA . GLN A 1 65 ? 16.494 -14.725 -2.641 1.00 88.88 65 GLN A CA 1
ATOM 516 C C . GLN A 1 65 ? 16.632 -13.454 -1.796 1.00 88.88 65 GLN A C 1
ATOM 518 O O . GLN A 1 65 ? 15.802 -13.204 -0.924 1.00 88.88 65 GLN A O 1
ATOM 523 N N . VAL A 1 66 ? 17.630 -12.614 -2.089 1.00 89.00 66 VAL A N 1
ATOM 524 C CA . VAL A 1 66 ? 17.834 -11.334 -1.390 1.00 89.00 66 VAL A CA 1
ATOM 525 C C . VAL A 1 66 ? 16.647 -10.387 -1.605 1.00 89.00 66 VAL A C 1
ATOM 527 O O . VAL A 1 66 ? 16.170 -9.773 -0.651 1.00 89.00 66 VAL A O 1
ATOM 530 N N . ALA A 1 67 ? 16.120 -10.325 -2.831 1.00 92.00 67 ALA A N 1
ATOM 531 C CA . ALA A 1 67 ? 14.918 -9.569 -3.171 1.00 92.00 67 ALA A CA 1
ATOM 532 C C . ALA A 1 67 ? 13.700 -10.017 -2.349 1.00 92.00 67 ALA A C 1
ATOM 534 O O . ALA A 1 67 ? 12.984 -9.173 -1.817 1.00 92.00 67 ALA A O 1
ATOM 535 N N . TRP A 1 68 ? 13.484 -11.326 -2.185 1.00 93.75 68 TRP A N 1
ATOM 536 C CA . TRP A 1 68 ? 12.418 -11.840 -1.322 1.00 93.75 68 TRP A CA 1
ATOM 537 C C . TRP A 1 68 ? 12.610 -11.426 0.137 1.00 93.75 68 TRP A C 1
ATOM 539 O O . TRP A 1 68 ? 11.659 -10.949 0.756 1.00 93.75 68 TRP A O 1
ATOM 549 N N . VAL A 1 69 ? 13.825 -11.556 0.685 1.00 92.31 69 VAL A N 1
ATOM 550 C CA . VAL A 1 69 ? 14.091 -11.183 2.084 1.00 92.31 69 VAL A CA 1
ATOM 551 C C . VAL A 1 69 ? 13.822 -9.697 2.316 1.00 92.31 69 VAL A C 1
ATOM 553 O O . VAL A 1 69 ? 13.075 -9.356 3.235 1.00 92.31 69 VAL A O 1
ATOM 556 N N . PHE A 1 70 ? 14.365 -8.810 1.477 1.00 92.50 70 PHE A N 1
ATOM 557 C CA . PHE A 1 70 ? 14.115 -7.373 1.613 1.00 92.50 70 PHE A CA 1
ATOM 558 C C . PHE A 1 70 ? 12.664 -6.992 1.302 1.00 92.50 70 PHE A C 1
ATOM 560 O O . PHE A 1 70 ? 12.111 -6.115 1.964 1.00 92.50 70 PHE A O 1
ATOM 567 N N . GLY A 1 71 ? 12.016 -7.681 0.363 1.00 95.25 71 GLY A N 1
ATOM 568 C CA . GLY A 1 71 ? 10.591 -7.524 0.087 1.00 95.25 71 GLY A CA 1
ATOM 569 C C . GLY A 1 71 ? 9.737 -7.789 1.324 1.00 95.25 71 GLY A C 1
ATOM 570 O O . GLY A 1 71 ? 8.956 -6.927 1.726 1.00 95.25 71 GLY A O 1
ATOM 571 N N . PHE A 1 72 ? 9.926 -8.936 1.983 1.00 95.75 72 PHE A N 1
ATOM 572 C CA . PHE A 1 72 ? 9.221 -9.245 3.231 1.00 95.75 72 PHE A CA 1
ATOM 573 C C . PHE A 1 72 ? 9.592 -8.285 4.359 1.00 95.75 72 PHE A C 1
ATOM 575 O O . PHE A 1 72 ? 8.710 -7.836 5.088 1.00 95.75 72 PHE A O 1
ATOM 582 N N . TYR A 1 73 ? 10.872 -7.939 4.484 1.00 94.94 73 TYR A N 1
ATOM 583 C CA . TYR A 1 73 ? 11.361 -6.990 5.479 1.00 94.94 73 TYR A CA 1
ATOM 584 C C . TYR A 1 73 ? 10.618 -5.648 5.392 1.00 94.94 73 TYR A C 1
ATOM 586 O O . TYR A 1 73 ? 10.028 -5.201 6.377 1.00 94.94 73 TYR A O 1
ATOM 594 N N . PHE A 1 74 ? 10.579 -5.017 4.215 1.00 95.81 74 PHE A N 1
ATOM 595 C CA . PHE A 1 74 ? 9.927 -3.715 4.066 1.00 95.81 74 PHE A CA 1
ATOM 596 C C . PHE A 1 74 ? 8.402 -3.821 4.072 1.00 95.81 74 PHE A C 1
ATOM 598 O O . PHE A 1 74 ? 7.744 -2.945 4.631 1.00 95.81 74 PHE A O 1
ATOM 605 N N . ALA A 1 75 ? 7.824 -4.905 3.545 1.00 97.00 75 ALA A N 1
ATOM 606 C CA . ALA A 1 75 ? 6.386 -5.138 3.646 1.00 97.00 75 ALA A CA 1
ATOM 607 C C . ALA A 1 75 ? 5.926 -5.262 5.109 1.00 97.00 75 ALA A C 1
ATOM 609 O O . ALA A 1 75 ? 4.910 -4.678 5.481 1.00 97.00 75 ALA A O 1
ATOM 610 N N . LEU A 1 76 ? 6.687 -5.955 5.966 1.00 96.00 76 LEU A N 1
ATOM 611 C CA . LEU A 1 76 ? 6.401 -6.038 7.403 1.00 96.00 76 LEU A CA 1
ATOM 612 C C . LEU A 1 76 ? 6.538 -4.678 8.091 1.00 96.00 76 LEU A C 1
ATOM 614 O O . LEU A 1 76 ? 5.675 -4.311 8.889 1.00 96.00 76 LEU A O 1
ATOM 618 N N . LEU A 1 77 ? 7.588 -3.918 7.768 1.00 95.94 77 LEU A N 1
ATOM 619 C CA . LEU A 1 77 ? 7.799 -2.575 8.312 1.00 95.94 77 LEU A CA 1
ATOM 620 C C . LEU A 1 77 ? 6.615 -1.658 7.985 1.00 95.94 77 LEU A C 1
ATOM 622 O O . LEU A 1 77 ? 6.039 -1.039 8.884 1.00 95.94 77 LEU A O 1
ATOM 626 N N . TRP A 1 78 ? 6.206 -1.614 6.715 1.00 98.12 78 TRP A N 1
ATOM 627 C CA . TRP A 1 78 ? 5.056 -0.819 6.296 1.00 98.12 78 TRP A CA 1
ATOM 628 C C . TRP A 1 78 ? 3.747 -1.338 6.873 1.00 98.12 78 TRP A C 1
ATOM 630 O O . TRP A 1 78 ? 2.933 -0.531 7.308 1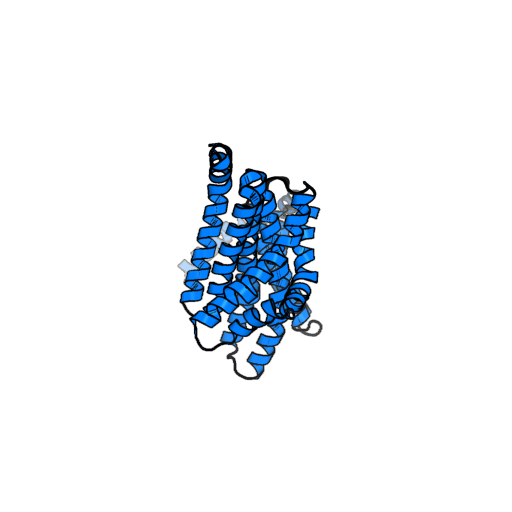.00 98.12 78 TRP A O 1
ATOM 640 N N . GLY A 1 79 ? 3.555 -2.655 6.953 1.00 97.56 79 GLY A N 1
ATOM 641 C CA . GLY A 1 79 ? 2.379 -3.256 7.581 1.00 97.56 79 GLY A CA 1
ATOM 642 C C . GLY A 1 79 ? 2.222 -2.838 9.045 1.00 97.56 79 GLY A C 1
ATOM 643 O O . GLY A 1 79 ? 1.124 -2.474 9.466 1.00 97.56 79 GLY A O 1
ATOM 644 N N . LEU A 1 80 ? 3.319 -2.801 9.809 1.00 95.44 80 LEU A N 1
ATOM 645 C CA . LEU A 1 80 ? 3.318 -2.318 11.193 1.00 95.44 80 LEU A CA 1
ATOM 646 C C . LEU A 1 80 ? 2.993 -0.825 11.284 1.00 95.44 80 LEU A C 1
ATOM 648 O O . LEU A 1 80 ? 2.186 -0.431 12.129 1.00 95.44 80 LEU A O 1
ATOM 652 N N . LEU A 1 81 ? 3.584 0.005 10.419 1.00 96.81 81 LEU A N 1
ATOM 653 C CA . LEU A 1 81 ? 3.282 1.438 10.390 1.00 96.81 81 LEU A CA 1
ATOM 654 C C . LEU A 1 81 ? 1.815 1.691 10.019 1.00 96.81 81 LEU A C 1
ATOM 656 O O . LEU A 1 81 ? 1.137 2.470 10.682 1.00 96.81 81 LEU A O 1
ATOM 660 N N . LEU A 1 82 ? 1.312 1.008 8.993 1.00 98.19 82 LEU A N 1
ATOM 661 C CA . LEU A 1 82 ? -0.066 1.131 8.525 1.00 98.19 82 LEU A CA 1
ATOM 662 C C . LEU A 1 82 ? -1.063 0.632 9.572 1.00 98.19 82 LEU A C 1
ATOM 664 O O . LEU A 1 82 ? -2.107 1.251 9.742 1.00 98.19 82 LEU A O 1
ATOM 668 N N . TYR A 1 83 ? -0.729 -0.413 10.337 1.00 97.25 83 TYR A N 1
ATOM 669 C CA . TYR A 1 83 ? -1.548 -0.852 11.470 1.00 97.25 83 TYR A CA 1
ATOM 670 C C . TYR A 1 83 ? -1.669 0.247 12.531 1.00 97.25 83 TYR A C 1
ATOM 672 O O . TYR A 1 83 ? -2.754 0.483 13.058 1.00 97.25 83 TYR A O 1
ATOM 680 N N . ARG A 1 84 ? -0.563 0.944 12.824 1.00 95.56 84 ARG A N 1
ATOM 681 C CA . ARG A 1 84 ? -0.544 2.069 13.771 1.00 95.56 84 ARG A CA 1
ATOM 682 C C . ARG A 1 84 ? -1.257 3.308 13.248 1.00 95.56 84 ARG A C 1
ATOM 684 O O . ARG A 1 84 ? -1.800 4.047 14.051 1.00 95.56 84 ARG A O 1
ATOM 691 N N . LEU A 1 85 ? -1.223 3.544 11.941 1.00 97.00 85 LEU A N 1
ATOM 692 C CA . LEU A 1 85 ? -1.839 4.714 11.329 1.00 97.00 85 LEU A CA 1
ATOM 693 C C . LEU A 1 85 ? -3.352 4.536 11.147 1.00 97.00 85 LEU A C 1
ATOM 695 O O . LEU A 1 85 ? -4.109 5.450 11.446 1.00 97.00 85 LEU A O 1
ATOM 699 N N . ILE A 1 86 ? -3.783 3.371 10.655 1.00 97.75 86 ILE A N 1
ATOM 700 C CA . ILE A 1 86 ? -5.195 3.069 10.370 1.00 97.75 86 ILE A CA 1
ATOM 701 C C . ILE A 1 86 ? -5.951 2.689 11.649 1.00 97.75 86 ILE A C 1
ATOM 703 O O . ILE A 1 86 ? -7.148 2.946 11.749 1.00 97.75 86 ILE A O 1
ATOM 707 N N . GLU A 1 87 ? -5.263 2.059 12.608 1.00 96.31 87 GLU A N 1
ATOM 708 C CA . GLU A 1 87 ? -5.831 1.526 13.852 1.00 96.31 87 GLU A CA 1
ATOM 709 C C . GLU A 1 87 ? -7.117 0.712 13.586 1.00 96.31 87 GLU A C 1
ATOM 711 O O . GLU A 1 87 ? -8.213 1.104 13.995 1.00 96.31 87 GLU A O 1
ATOM 716 N N . PRO A 1 88 ? -7.018 -0.431 12.881 1.00 95.06 88 PRO A N 1
ATOM 717 C CA . PRO A 1 88 ? -8.176 -1.232 12.467 1.00 95.06 88 PRO A CA 1
ATOM 718 C C . PRO A 1 88 ? -8.900 -1.948 13.623 1.00 95.06 88 PRO A C 1
ATOM 720 O O . PRO A 1 88 ? -9.797 -2.752 13.382 1.00 95.06 88 PRO A O 1
ATOM 723 N N . GLY A 1 89 ? -8.510 -1.702 14.877 1.00 90.19 89 GLY A N 1
ATOM 724 C CA . GLY A 1 89 ? -9.067 -2.370 16.049 1.00 90.19 89 GLY A CA 1
ATOM 725 C C . GLY A 1 89 ? -8.743 -3.866 16.091 1.00 90.19 89 GLY A C 1
ATOM 726 O O . GLY A 1 89 ? -7.649 -4.295 15.725 1.00 90.19 89 GLY A O 1
ATOM 727 N N . GLY A 1 90 ? -9.699 -4.671 16.558 1.00 88.69 90 GLY A N 1
ATOM 728 C CA . GLY A 1 90 ? -9.561 -6.117 16.779 1.00 88.69 90 GLY A CA 1
ATOM 729 C C . GLY A 1 90 ? -9.567 -6.977 15.510 1.00 88.69 90 GLY A C 1
ATOM 730 O O . GLY A 1 90 ? -10.125 -8.077 15.529 1.00 88.69 90 GLY A O 1
ATOM 731 N N . ILE A 1 91 ? -8.978 -6.502 14.409 1.00 94.75 91 ILE A N 1
ATOM 732 C CA . ILE A 1 91 ? -8.936 -7.256 13.156 1.00 94.75 91 ILE A CA 1
ATOM 733 C C . ILE A 1 91 ? -8.193 -8.585 13.348 1.00 94.75 91 ILE A C 1
ATOM 735 O O . ILE A 1 91 ? -7.071 -8.651 13.857 1.00 94.75 91 ILE A O 1
ATOM 739 N N . ARG A 1 92 ? -8.819 -9.682 12.914 1.00 95.12 92 ARG A N 1
ATOM 740 C CA . ARG A 1 92 ? -8.237 -11.024 13.038 1.00 95.12 92 ARG A CA 1
ATOM 741 C C . ARG A 1 92 ? -7.004 -11.170 12.147 1.00 95.12 92 ARG A C 1
ATOM 743 O O . ARG A 1 92 ? -7.070 -10.887 10.952 1.00 95.12 92 ARG A O 1
ATOM 750 N N . LEU A 1 93 ? -5.931 -11.727 12.717 1.00 94.06 93 LEU A N 1
ATOM 751 C CA . LEU A 1 93 ? -4.671 -12.040 12.028 1.00 94.06 93 LEU A CA 1
ATOM 752 C C . LEU A 1 93 ? -4.895 -12.772 10.696 1.00 94.06 93 LEU A C 1
ATOM 754 O O . LEU A 1 93 ? -4.375 -12.365 9.662 1.00 94.06 93 LEU A O 1
ATOM 758 N N . GLY A 1 94 ? -5.730 -13.814 10.709 1.00 96.50 94 GLY A N 1
ATOM 759 C CA . GLY A 1 94 ? -6.018 -14.610 9.515 1.00 96.50 94 GLY A CA 1
ATOM 760 C C . GLY A 1 94 ? -6.670 -13.818 8.377 1.00 96.50 94 GLY A C 1
ATOM 761 O O . GLY A 1 94 ? -6.424 -14.129 7.217 1.00 96.50 94 GLY A O 1
ATOM 762 N N . SER A 1 95 ? -7.455 -12.779 8.680 1.00 96.50 95 SER A N 1
ATOM 763 C CA . SER A 1 95 ? -8.163 -11.999 7.660 1.00 96.50 95 SER A CA 1
ATOM 764 C C . SER A 1 95 ? -7.210 -11.134 6.842 1.00 96.50 95 SER A C 1
ATOM 766 O O . SER A 1 95 ? -7.237 -11.170 5.615 1.00 96.50 95 SER A O 1
ATOM 768 N N . TRP A 1 96 ? -6.342 -10.363 7.499 1.00 94.94 96 TRP A N 1
ATOM 769 C CA . TRP A 1 96 ? -5.400 -9.518 6.766 1.00 94.94 96 TRP A CA 1
ATOM 770 C C . TRP A 1 96 ? -4.237 -10.324 6.177 1.00 94.94 96 TRP A C 1
ATOM 772 O O . TRP A 1 96 ? -3.770 -9.985 5.093 1.00 94.94 96 TRP A O 1
ATOM 782 N N . LEU A 1 97 ? -3.825 -11.436 6.807 1.00 97.31 97 LEU A N 1
ATOM 783 C CA . LEU A 1 97 ? -2.868 -12.365 6.194 1.00 97.31 97 LEU A CA 1
ATOM 784 C C . LEU A 1 97 ? -3.425 -12.996 4.919 1.00 97.31 97 LEU A C 1
ATOM 786 O O . LEU A 1 97 ? -2.703 -13.075 3.931 1.00 97.31 97 LEU A O 1
ATOM 790 N N . TRP A 1 98 ? -4.696 -13.408 4.917 1.00 97.88 98 TRP A N 1
ATOM 791 C CA . TRP A 1 98 ? -5.357 -13.909 3.711 1.00 97.88 98 TRP A CA 1
ATOM 792 C C . TRP A 1 98 ? -5.282 -12.891 2.572 1.00 97.88 98 TRP A C 1
ATOM 794 O O . TRP A 1 98 ? -4.901 -13.248 1.460 1.00 97.88 98 TRP A O 1
ATOM 804 N N . ALA A 1 99 ? -5.595 -11.624 2.859 1.00 98.19 99 ALA A N 1
ATOM 805 C CA . ALA A 1 99 ? -5.567 -10.562 1.860 1.00 98.19 99 ALA A CA 1
ATOM 806 C C . ALA A 1 99 ? -4.172 -10.375 1.241 1.00 98.19 99 ALA A C 1
ATOM 808 O O . ALA A 1 99 ? -4.049 -10.379 0.018 1.00 98.19 99 ALA A O 1
ATOM 809 N N . GLY A 1 100 ? -3.127 -10.292 2.070 1.00 98.44 100 GLY A N 1
ATOM 810 C CA . GLY A 1 100 ? -1.749 -10.146 1.592 1.00 98.44 100 GLY A CA 1
ATOM 811 C C . GLY A 1 100 ? -1.209 -11.379 0.869 1.00 98.44 100 GLY A C 1
ATOM 812 O O . GLY A 1 100 ? -0.606 -11.254 -0.191 1.00 98.44 100 GLY A O 1
ATOM 813 N N . LEU A 1 101 ? -1.431 -12.583 1.407 1.00 98.44 101 LEU A N 1
ATOM 814 C CA . LEU A 1 101 ? -0.935 -13.820 0.791 1.00 98.44 101 LEU A CA 1
ATOM 815 C C . LEU A 1 101 ? -1.625 -14.116 -0.541 1.00 98.44 101 LEU A C 1
ATOM 817 O O . LEU A 1 101 ? -0.978 -14.610 -1.463 1.00 98.44 101 LEU A O 1
ATOM 821 N N . PHE A 1 102 ? -2.914 -13.792 -0.664 1.00 98.56 102 PHE A N 1
ATOM 822 C CA . PHE A 1 102 ? -3.636 -13.945 -1.921 1.00 98.56 102 PHE A CA 1
ATOM 823 C C . PHE A 1 102 ? -2.963 -13.150 -3.044 1.00 98.56 102 PHE A C 1
ATOM 825 O O . PHE A 1 102 ? -2.636 -13.718 -4.083 1.00 98.56 102 PHE A O 1
ATOM 832 N N . THR A 1 103 ? -2.713 -11.854 -2.849 1.00 98.44 103 THR A N 1
ATOM 833 C CA . THR A 1 103 ? -2.109 -11.017 -3.895 1.00 98.44 103 THR A CA 1
ATOM 834 C C . THR A 1 103 ? -0.627 -11.290 -4.097 1.00 98.44 103 THR A C 1
ATOM 836 O O . THR A 1 103 ? -0.167 -11.230 -5.235 1.00 98.44 103 THR A O 1
ATOM 839 N N . LEU A 1 104 ? 0.097 -11.658 -3.039 1.00 98.31 104 LEU A N 1
ATOM 840 C CA . LEU A 1 104 ? 1.492 -12.087 -3.125 1.00 98.31 104 LEU A CA 1
ATOM 841 C C . LEU A 1 104 ? 1.670 -13.278 -4.076 1.00 98.31 104 LEU A C 1
ATOM 843 O O . LEU A 1 104 ? 2.620 -13.314 -4.853 1.00 98.31 104 LEU A O 1
ATOM 847 N N . LEU A 1 105 ? 0.760 -14.255 -4.008 1.00 97.62 105 LEU A N 1
ATOM 848 C CA . LEU A 1 105 ? 0.859 -15.497 -4.777 1.00 97.62 105 LEU A CA 1
ATOM 849 C C . LEU A 1 105 ? 0.125 -15.427 -6.120 1.00 97.62 105 LEU A C 1
ATOM 851 O O . LEU A 1 105 ? 0.610 -15.956 -7.118 1.00 97.62 105 LEU A O 1
ATOM 855 N N . LEU A 1 106 ? -1.054 -14.802 -6.148 1.00 97.75 106 LEU A N 1
ATOM 856 C CA . LEU A 1 106 ? -1.974 -14.849 -7.287 1.00 97.75 106 LEU A CA 1
ATOM 857 C C . LEU A 1 106 ? -2.149 -13.500 -7.986 1.00 97.75 106 LEU A C 1
ATOM 859 O O . LEU A 1 106 ? -2.618 -13.484 -9.120 1.00 97.75 106 LEU A O 1
ATOM 863 N N . GLY A 1 107 ? -1.752 -12.383 -7.371 1.00 97.31 107 GLY A N 1
ATOM 864 C CA . GLY A 1 107 ? -1.987 -11.040 -7.908 1.00 97.31 107 GLY A CA 1
ATOM 865 C C . GLY A 1 107 ? -1.401 -10.854 -9.308 1.00 97.31 107 GLY A C 1
ATOM 866 O O . GLY A 1 107 ? -2.144 -10.637 -10.265 1.00 97.31 107 GLY A O 1
ATOM 867 N N . ILE A 1 108 ? -0.082 -11.015 -9.440 1.00 95.62 108 ILE A N 1
ATOM 868 C CA . ILE A 1 108 ? 0.625 -10.878 -10.723 1.00 95.62 108 ILE A CA 1
ATOM 869 C C . ILE A 1 108 ? 0.124 -11.893 -11.773 1.00 95.62 108 ILE A C 1
ATOM 871 O O . ILE A 1 108 ? -0.219 -11.462 -12.878 1.00 95.62 108 ILE A O 1
ATOM 875 N N . PRO A 1 109 ? -0.004 -13.208 -11.478 1.00 96.62 109 PRO A N 1
ATOM 876 C CA . PRO A 1 109 ? -0.583 -14.162 -12.428 1.00 96.62 109 PRO A CA 1
ATOM 877 C C . PRO A 1 109 ? -1.983 -13.782 -12.929 1.00 96.62 109 PRO A C 1
ATOM 879 O O . PRO A 1 109 ? -2.257 -13.906 -14.124 1.00 96.62 109 PRO A O 1
ATOM 882 N N . VAL A 1 110 ? -2.860 -13.298 -12.042 1.00 97.69 110 VAL A N 1
ATOM 883 C CA . VAL A 1 110 ? -4.220 -12.880 -12.408 1.00 97.69 110 VAL A CA 1
ATOM 884 C C . VAL A 1 110 ? -4.182 -11.645 -13.305 1.00 97.69 110 VAL A C 1
ATOM 886 O O . VAL A 1 110 ? -4.842 -11.647 -14.342 1.00 97.69 110 VAL A O 1
ATOM 889 N N . VAL A 1 111 ? -3.378 -10.629 -12.975 1.00 96.94 111 VAL A N 1
ATOM 890 C CA . VAL A 1 111 ? -3.226 -9.420 -13.809 1.00 96.94 111 VAL A CA 1
ATOM 891 C C . VAL A 1 111 ? -2.713 -9.775 -15.204 1.00 96.94 111 VAL A C 1
ATOM 893 O O . VAL A 1 111 ? -3.303 -9.353 -16.197 1.00 96.94 111 VAL A O 1
ATOM 896 N N . ILE A 1 112 ? -1.679 -10.618 -15.300 1.00 95.06 112 ILE A N 1
ATOM 897 C CA . ILE A 1 112 ? -1.147 -11.091 -16.588 1.00 95.06 112 ILE A CA 1
ATOM 898 C C . ILE A 1 112 ? -2.214 -11.864 -17.374 1.00 95.06 112 ILE A C 1
ATOM 900 O O . ILE A 1 112 ? -2.312 -11.717 -18.592 1.00 95.06 112 ILE A O 1
ATOM 904 N N . GLY A 1 113 ? -3.015 -12.693 -16.701 1.00 96.69 113 GLY A N 1
ATOM 905 C CA . GLY A 1 113 ? -4.132 -13.406 -17.319 1.00 96.69 113 GLY A CA 1
ATOM 906 C C . GLY A 1 113 ? -5.188 -12.454 -17.886 1.00 96.69 113 GLY A C 1
ATOM 907 O O . GLY A 1 113 ? -5.584 -12.598 -19.043 1.00 96.69 113 GLY A O 1
ATOM 908 N N . LEU A 1 114 ? -5.596 -11.450 -17.106 1.00 96.38 114 LEU A N 1
ATOM 909 C CA . LEU A 1 114 ? -6.576 -10.439 -17.515 1.00 96.38 114 LEU A CA 1
ATOM 910 C C . LEU A 1 114 ? -6.064 -9.575 -18.671 1.00 96.38 114 LEU A C 1
ATOM 912 O O . LEU A 1 114 ? -6.816 -9.309 -19.607 1.00 96.38 114 LEU A O 1
ATOM 916 N N . ALA A 1 115 ? -4.780 -9.212 -18.668 1.00 94.12 115 ALA A N 1
ATOM 917 C CA . ALA A 1 115 ? -4.151 -8.431 -19.733 1.00 94.12 115 ALA A CA 1
ATOM 918 C C . ALA A 1 115 ? -4.139 -9.141 -21.103 1.00 94.12 115 ALA A C 1
ATOM 920 O O . ALA A 1 115 ? -3.925 -8.491 -22.122 1.00 94.12 115 ALA A O 1
ATOM 921 N N . LYS A 1 116 ? -4.398 -10.456 -21.164 1.00 95.19 116 LYS A N 1
ATOM 922 C CA . LYS A 1 116 ? -4.533 -11.201 -22.431 1.00 95.19 116 LYS A CA 1
ATOM 923 C C . LYS A 1 116 ? -5.924 -11.098 -23.061 1.00 95.19 116 LYS A C 1
ATOM 925 O O . LYS A 1 116 ? -6.088 -11.488 -24.216 1.00 95.19 116 LYS A O 1
ATOM 930 N N . LEU A 1 117 ? -6.933 -10.612 -22.334 1.00 96.44 117 LEU A N 1
ATOM 931 C CA . LEU A 1 117 ? -8.282 -10.439 -22.879 1.00 96.44 117 LEU A CA 1
ATOM 932 C C . LEU A 1 117 ? -8.296 -9.297 -23.910 1.00 96.44 117 LEU A C 1
ATOM 934 O O . LEU A 1 117 ? -7.677 -8.274 -23.644 1.00 96.44 117 LEU A O 1
ATOM 938 N N . PRO A 1 118 ? -9.023 -9.391 -25.042 1.00 94.06 118 PRO A N 1
ATOM 939 C CA . PRO A 1 118 ? -8.881 -8.432 -26.145 1.00 94.06 118 PRO A CA 1
ATOM 940 C C . PRO A 1 118 ? -9.051 -6.952 -25.756 1.00 94.06 118 PRO A C 1
ATOM 942 O O . PRO A 1 118 ? -8.234 -6.109 -26.125 1.00 94.06 118 PRO A O 1
ATOM 945 N N . PHE A 1 119 ? -10.086 -6.630 -24.971 1.00 94.06 119 PHE A N 1
ATOM 946 C CA . PHE A 1 119 ? -10.351 -5.255 -24.532 1.00 94.06 119 PHE A CA 1
ATOM 947 C C . PHE A 1 119 ? -9.309 -4.756 -23.521 1.00 94.06 119 PHE A C 1
ATOM 949 O O . PHE A 1 119 ? -8.751 -3.673 -23.686 1.00 94.06 119 PHE A O 1
ATOM 956 N N . ILE A 1 120 ? -9.001 -5.569 -22.506 1.00 95.12 120 ILE A N 1
ATOM 957 C CA . ILE A 1 120 ? -8.031 -5.213 -21.462 1.00 95.12 120 ILE A CA 1
ATOM 958 C C . ILE A 1 120 ? -6.624 -5.122 -22.050 1.00 95.12 120 ILE A C 1
ATOM 960 O O . ILE A 1 120 ? -5.912 -4.169 -21.772 1.00 95.12 120 ILE A O 1
ATOM 964 N N . GLY A 1 121 ? -6.242 -6.060 -22.913 1.00 95.44 121 GLY A N 1
ATOM 965 C CA . GLY A 1 121 ? -4.955 -6.074 -23.598 1.00 95.44 121 GLY A CA 1
ATOM 966 C C . GLY A 1 121 ? -4.751 -4.866 -24.503 1.00 95.44 121 GLY A C 1
ATOM 967 O O . GLY A 1 121 ? -3.647 -4.334 -24.549 1.00 95.44 121 GLY A O 1
ATOM 968 N N . THR A 1 122 ? -5.813 -4.366 -25.146 1.00 96.38 122 THR A N 1
ATOM 969 C CA . THR A 1 122 ? -5.751 -3.110 -25.916 1.00 96.38 122 THR A CA 1
ATOM 970 C C . THR A 1 122 ? -5.449 -1.915 -25.008 1.00 96.38 122 THR A C 1
ATOM 972 O O . THR A 1 122 ? -4.556 -1.125 -25.312 1.00 96.38 122 THR A O 1
ATOM 975 N N . LEU A 1 123 ? -6.142 -1.795 -23.868 1.00 96.12 123 LEU A N 1
ATOM 976 C CA . LEU A 1 123 ? -5.869 -0.743 -22.882 1.00 96.12 123 LEU A CA 1
ATOM 977 C C . LEU A 1 123 ? -4.473 -0.893 -22.264 1.00 96.12 123 LEU A C 1
ATOM 979 O O . LEU A 1 123 ? -3.747 0.084 -22.127 1.00 96.12 123 LEU A O 1
ATOM 983 N N . TYR A 1 124 ? -4.068 -2.119 -21.941 1.00 95.06 124 TYR A N 1
ATOM 984 C CA . TYR A 1 124 ? -2.763 -2.417 -21.367 1.00 95.06 124 TYR A CA 1
ATOM 985 C C . TYR A 1 124 ? -1.630 -2.081 -22.344 1.00 95.06 124 TYR A C 1
ATOM 987 O O . TYR A 1 124 ? -0.634 -1.489 -21.941 1.00 95.06 124 TYR A O 1
ATOM 995 N N . ALA A 1 125 ? -1.787 -2.381 -23.637 1.00 96.44 125 ALA A N 1
ATOM 996 C CA . ALA A 1 125 ? -0.820 -2.025 -24.676 1.00 96.44 125 ALA A CA 1
ATOM 997 C C . ALA A 1 125 ? -0.699 -0.505 -24.882 1.00 96.44 125 ALA A C 1
ATOM 999 O O . ALA A 1 125 ? 0.372 -0.017 -25.247 1.00 96.44 125 ALA A O 1
ATOM 1000 N N . ALA A 1 126 ? -1.757 0.265 -24.594 1.00 96.38 126 ALA A N 1
ATOM 1001 C CA . ALA A 1 126 ? -1.730 1.720 -24.720 1.00 96.38 126 ALA A CA 1
ATOM 1002 C C . ALA A 1 126 ? -0.677 2.390 -23.812 1.00 96.38 126 ALA A C 1
ATOM 1004 O O . ALA A 1 126 ? -0.239 3.498 -24.120 1.00 96.38 126 ALA A O 1
ATOM 1005 N N . ARG A 1 127 ? -0.200 1.717 -22.748 1.00 95.88 127 ARG A N 1
ATOM 1006 C CA . ARG A 1 127 ? 0.871 2.225 -21.864 1.00 95.88 127 ARG A CA 1
ATOM 1007 C C . ARG A 1 127 ? 2.225 2.405 -22.565 1.00 95.88 127 ARG A C 1
ATOM 1009 O O . ARG A 1 127 ? 3.053 3.183 -22.107 1.00 95.88 127 ARG A O 1
ATOM 1016 N N . GLU A 1 128 ? 2.438 1.722 -23.688 1.00 95.25 128 GLU A N 1
ATOM 1017 C CA . GLU A 1 128 ? 3.670 1.815 -24.484 1.00 95.25 128 GLU A CA 1
ATOM 1018 C C . GLU A 1 128 ? 3.561 2.854 -25.620 1.00 95.25 128 GLU A C 1
ATOM 1020 O O . GLU A 1 128 ? 4.500 3.060 -26.389 1.00 95.25 128 GLU A O 1
ATOM 1025 N N . VAL A 1 129 ? 2.419 3.540 -25.752 1.00 95.38 129 VAL A N 1
ATOM 1026 C CA . VAL A 1 129 ? 2.208 4.552 -26.796 1.00 95.38 129 VAL A CA 1
ATOM 1027 C C . VAL A 1 129 ? 2.978 5.840 -26.468 1.00 95.38 129 VAL A C 1
ATOM 1029 O O . VAL A 1 129 ? 2.976 6.343 -25.343 1.00 95.38 129 VAL A O 1
ATOM 1032 N N . MET A 1 130 ? 3.625 6.431 -27.477 1.00 93.50 130 MET A N 1
ATOM 1033 C CA . MET A 1 130 ? 4.424 7.655 -27.303 1.00 93.50 130 MET A CA 1
ATOM 1034 C C . MET A 1 130 ? 3.576 8.883 -26.939 1.00 93.50 130 MET A C 1
ATOM 1036 O O . MET A 1 130 ? 4.011 9.728 -26.153 1.00 93.50 130 MET A O 1
ATOM 1040 N N . PHE A 1 131 ? 2.361 8.980 -27.491 1.00 96.00 131 PHE A N 1
ATOM 1041 C CA . PHE A 1 131 ? 1.436 10.079 -27.223 1.00 96.00 131 PHE A CA 1
ATOM 1042 C C . PHE A 1 131 ? 0.941 10.038 -25.769 1.00 96.00 131 PHE A C 1
ATOM 1044 O O . PHE A 1 131 ? 0.184 9.149 -25.375 1.00 96.00 131 PHE A O 1
ATOM 1051 N N . VAL A 1 132 ? 1.376 11.025 -24.979 1.00 94.75 132 VAL A N 1
ATOM 1052 C CA . VAL A 1 132 ? 1.223 11.059 -23.514 1.00 94.75 132 VAL A CA 1
ATOM 1053 C C . VAL A 1 132 ? -0.223 10.854 -23.040 1.00 94.75 132 VAL A C 1
ATOM 1055 O O . VAL A 1 132 ? -0.413 10.030 -22.148 1.00 94.75 132 VAL A O 1
ATOM 1058 N N . PRO A 1 133 ? -1.254 11.505 -23.616 1.00 96.81 133 PRO A N 1
ATOM 1059 C CA . PRO A 1 133 ? -2.630 11.295 -23.162 1.00 96.81 133 PRO A CA 1
ATOM 1060 C C . PRO A 1 133 ? -3.110 9.845 -23.307 1.00 96.81 133 PRO A C 1
ATOM 1062 O O . PRO A 1 133 ? -3.741 9.317 -22.396 1.00 96.81 133 PRO A O 1
ATOM 1065 N N . VAL A 1 134 ? -2.765 9.169 -24.409 1.00 96.88 134 VAL A N 1
ATOM 1066 C CA . VAL A 1 134 ? -3.123 7.753 -24.617 1.00 96.88 134 VAL A CA 1
ATOM 1067 C C . VAL A 1 134 ? -2.343 6.849 -23.667 1.00 96.88 134 VAL A C 1
ATOM 1069 O O . VAL A 1 134 ? -2.917 5.917 -23.109 1.00 96.88 134 VAL A O 1
ATOM 1072 N N . ARG A 1 135 ? -1.070 7.166 -23.410 1.00 96.88 135 ARG A N 1
ATOM 1073 C CA . ARG A 1 135 ? -0.265 6.452 -22.416 1.00 96.88 135 ARG A CA 1
ATOM 1074 C C . ARG A 1 135 ? -0.860 6.531 -21.015 1.00 96.88 135 ARG A C 1
ATOM 1076 O O . ARG A 1 135 ? -0.965 5.504 -20.352 1.00 96.88 135 ARG A O 1
ATOM 1083 N N . ILE A 1 136 ? -1.289 7.722 -20.592 1.00 98.00 136 ILE A N 1
ATOM 1084 C CA . ILE A 1 136 ? -1.960 7.922 -19.299 1.00 98.00 136 ILE A CA 1
ATOM 1085 C C . ILE A 1 136 ? -3.232 7.080 -19.229 1.00 98.00 136 ILE A C 1
ATOM 1087 O O . ILE A 1 136 ? -3.449 6.396 -18.234 1.00 98.00 136 ILE A O 1
ATOM 1091 N N . LEU A 1 137 ? -4.051 7.072 -20.285 1.00 97.62 137 LEU A N 1
ATOM 1092 C CA . LEU A 1 137 ? -5.241 6.218 -20.334 1.00 97.62 137 LEU A CA 1
ATOM 1093 C C . LEU A 1 137 ? -4.883 4.730 -20.222 1.00 97.62 137 LEU A C 1
ATOM 1095 O O . LEU A 1 137 ? -5.576 4.000 -19.518 1.00 97.62 137 LEU A O 1
ATOM 1099 N N . GLY A 1 138 ? -3.794 4.291 -20.856 1.00 97.88 138 GLY A N 1
ATOM 1100 C CA . GLY A 1 138 ? -3.299 2.921 -20.739 1.00 97.88 138 GLY A CA 1
ATOM 1101 C C . GLY A 1 138 ? -2.870 2.556 -19.318 1.00 97.88 138 GLY A C 1
ATOM 1102 O O . GLY A 1 138 ? -3.266 1.510 -18.807 1.00 97.88 138 GLY A O 1
ATOM 1103 N N . TYR A 1 139 ? -2.137 3.437 -18.636 1.00 98.19 139 TYR A N 1
ATOM 1104 C CA . TYR A 1 139 ? -1.769 3.224 -17.236 1.00 98.19 139 TYR A CA 1
ATOM 1105 C C . TYR A 1 139 ? -2.968 3.300 -16.288 1.00 98.19 139 TYR A C 1
ATOM 1107 O O . TYR A 1 139 ? -3.070 2.483 -15.385 1.00 98.19 139 TYR A O 1
ATOM 1115 N N . VAL A 1 140 ? -3.911 4.222 -16.480 1.00 98.44 140 VAL A N 1
ATOM 1116 C CA . VAL A 1 140 ? -5.074 4.351 -15.585 1.00 98.44 140 VAL A CA 1
ATOM 1117 C C . VAL A 1 140 ? -6.064 3.203 -15.794 1.00 98.44 140 VAL A C 1
ATOM 1119 O O . VAL A 1 140 ? -6.435 2.528 -14.837 1.00 98.44 140 VAL A O 1
ATOM 1122 N N . LEU A 1 141 ? -6.491 2.957 -17.034 1.00 97.75 141 LEU A N 1
ATOM 1123 C CA . LEU A 1 141 ? -7.550 1.989 -17.340 1.00 97.75 141 LEU A CA 1
ATOM 1124 C C . LEU A 1 141 ? -7.020 0.567 -17.553 1.00 97.75 141 LEU A C 1
ATOM 1126 O O . LEU A 1 141 ? -7.698 -0.393 -17.201 1.00 97.75 141 LEU A O 1
ATOM 1130 N N . GLY A 1 142 ? -5.837 0.423 -18.152 1.00 96.69 142 GLY A N 1
ATOM 1131 C CA . GLY A 1 142 ? -5.238 -0.878 -18.448 1.00 96.69 142 GLY A CA 1
ATOM 1132 C C . GLY A 1 142 ? -4.484 -1.474 -17.263 1.00 96.69 142 GLY A C 1
ATOM 1133 O O . GLY A 1 142 ? -4.619 -2.666 -17.004 1.00 96.69 142 GLY A O 1
ATOM 1134 N N . VAL A 1 143 ? -3.710 -0.659 -16.540 1.00 97.56 143 VAL A N 1
ATOM 1135 C CA . VAL A 1 143 ? -2.939 -1.104 -15.364 1.00 97.56 143 VAL A CA 1
ATOM 1136 C C . VAL A 1 143 ? -3.725 -0.837 -14.081 1.00 97.56 143 VAL A C 1
ATOM 1138 O O . VAL A 1 143 ? -4.176 -1.779 -13.435 1.00 97.56 143 VAL A O 1
ATOM 1141 N N . GLY A 1 144 ? -3.983 0.432 -13.758 1.00 98.25 144 GLY A N 1
ATOM 1142 C CA . GLY A 1 144 ? -4.588 0.873 -12.501 1.00 98.25 144 GLY A CA 1
ATOM 1143 C C . GLY A 1 144 ? -5.908 0.174 -12.183 1.00 98.25 144 GLY A C 1
ATOM 1144 O O . GLY A 1 144 ? -6.017 -0.490 -11.158 1.00 98.25 144 GLY A O 1
ATOM 1145 N N . VAL A 1 145 ? -6.909 0.253 -13.067 1.00 98.56 145 VAL A N 1
ATOM 1146 C CA . VAL A 1 145 ? -8.217 -0.390 -12.824 1.00 98.56 145 VAL A CA 1
ATOM 1147 C C . VAL A 1 145 ? -8.073 -1.900 -12.625 1.00 98.56 145 VAL A C 1
ATOM 1149 O O . VAL A 1 145 ? -8.700 -2.456 -11.723 1.00 98.56 145 VAL A O 1
ATOM 1152 N N . VAL A 1 146 ? -7.256 -2.571 -13.440 1.00 98.44 146 VAL A N 1
ATOM 1153 C CA . VAL A 1 146 ? -7.094 -4.031 -13.387 1.00 98.44 146 VAL A CA 1
ATOM 1154 C C . VAL A 1 146 ? -6.409 -4.447 -12.093 1.00 98.44 146 VAL A C 1
ATOM 1156 O O . VAL A 1 146 ? -6.926 -5.297 -11.367 1.00 98.44 146 VAL A O 1
ATOM 1159 N N . GLU A 1 147 ? -5.276 -3.836 -11.770 1.00 98.69 147 GLU A N 1
ATOM 1160 C CA . GLU A 1 147 ? -4.514 -4.189 -10.580 1.00 98.69 147 GLU A CA 1
ATOM 1161 C C . GLU A 1 147 ? -5.251 -3.861 -9.288 1.00 98.69 147 GLU A C 1
ATOM 1163 O O . GLU A 1 147 ? -5.307 -4.700 -8.389 1.00 98.69 147 GLU A O 1
ATOM 1168 N N . GLU A 1 148 ? -5.847 -2.671 -9.192 1.00 98.75 148 GLU A N 1
ATOM 1169 C CA . GLU A 1 148 ? -6.588 -2.273 -7.997 1.00 98.75 148 GLU A CA 1
ATOM 1170 C C . GLU A 1 148 ? -7.844 -3.137 -7.805 1.00 98.75 148 GLU A C 1
ATOM 1172 O O . GLU A 1 148 ? -8.187 -3.487 -6.674 1.00 98.75 148 GLU A O 1
ATOM 1177 N N . SER A 1 149 ? -8.470 -3.599 -8.895 1.00 98.62 149 SER A N 1
ATOM 1178 C CA . SER A 1 149 ? -9.543 -4.599 -8.816 1.00 98.62 149 SER A CA 1
ATOM 1179 C C . SER A 1 149 ? -9.032 -5.926 -8.256 1.00 98.62 149 SER A C 1
ATOM 1181 O O . SER A 1 149 ? -9.639 -6.473 -7.336 1.00 98.62 149 SER A O 1
ATOM 1183 N N . VAL A 1 150 ? -7.899 -6.436 -8.757 1.00 98.69 150 VAL A N 1
ATOM 1184 C CA . VAL A 1 150 ? -7.291 -7.694 -8.282 1.00 98.69 150 VAL A CA 1
ATOM 1185 C C . VAL A 1 150 ? -6.887 -7.601 -6.808 1.00 98.69 150 VAL A C 1
ATOM 1187 O O . VAL A 1 150 ? -7.126 -8.544 -6.050 1.00 98.69 150 VAL A O 1
ATOM 1190 N N . LYS A 1 151 ? -6.340 -6.460 -6.376 1.00 98.88 151 LYS A N 1
ATOM 1191 C CA . LYS A 1 151 ? -5.994 -6.188 -4.971 1.00 98.88 151 LYS A CA 1
ATOM 1192 C C . LYS A 1 151 ? -7.235 -6.118 -4.078 1.00 98.88 151 LYS A C 1
ATOM 1194 O O . LYS A 1 151 ? -7.177 -6.536 -2.920 1.00 98.88 151 LYS A O 1
ATOM 1199 N N . LEU A 1 152 ? -8.364 -5.643 -4.602 1.00 98.75 152 LEU A N 1
ATOM 1200 C CA . LEU A 1 152 ? -9.623 -5.587 -3.861 1.00 98.75 152 LEU A CA 1
ATOM 1201 C C . LEU A 1 152 ? -10.271 -6.968 -3.679 1.00 98.75 152 LEU A C 1
ATOM 1203 O O . LEU A 1 152 ? -10.889 -7.197 -2.639 1.00 98.75 152 LEU A O 1
ATOM 1207 N N . LEU A 1 153 ? -10.126 -7.895 -4.636 1.00 98.50 153 LEU A N 1
ATOM 1208 C CA . LEU A 1 153 ? -10.799 -9.208 -4.635 1.00 98.50 153 LEU A CA 1
ATOM 1209 C C . LEU A 1 153 ? -10.778 -9.955 -3.286 1.00 98.50 153 LEU A C 1
ATOM 1211 O O . LEU A 1 153 ? -11.857 -10.331 -2.813 1.00 98.50 153 LEU A O 1
ATOM 1215 N N . PRO A 1 154 ? -9.623 -10.180 -2.622 1.00 98.62 154 PRO A N 1
ATOM 1216 C CA . PRO A 1 154 ? -9.619 -10.915 -1.361 1.00 98.62 154 PRO A CA 1
ATOM 1217 C C . PRO A 1 154 ? -10.308 -10.144 -0.228 1.00 98.62 154 PRO A C 1
ATOM 1219 O O . PRO A 1 154 ? -10.916 -10.760 0.647 1.00 98.62 154 PRO A O 1
ATOM 1222 N N . VAL A 1 155 ? -10.261 -8.811 -0.246 1.00 98.69 155 VAL A N 1
ATOM 1223 C CA . VAL A 1 155 ? -10.917 -7.961 0.759 1.00 98.69 155 VAL A CA 1
ATOM 1224 C C . VAL A 1 155 ? -12.426 -7.945 0.547 1.00 98.69 155 VAL A C 1
ATOM 1226 O O . VAL A 1 155 ? -13.183 -8.109 1.505 1.00 98.69 155 VAL A O 1
ATOM 1229 N N . TRP A 1 156 ? -12.866 -7.829 -0.708 1.00 98.44 156 TRP A N 1
ATOM 1230 C CA . TRP A 1 156 ? -14.268 -7.967 -1.088 1.00 98.44 156 TRP A CA 1
ATOM 1231 C C . TRP A 1 156 ? -14.830 -9.317 -0.655 1.00 98.44 156 TRP A C 1
ATOM 1233 O O . TRP A 1 156 ? -15.898 -9.364 -0.049 1.00 98.44 156 TRP A O 1
ATOM 1243 N N . TRP A 1 157 ? -14.086 -10.406 -0.867 1.00 98.44 157 TRP A N 1
ATOM 1244 C CA . TRP A 1 157 ? -14.496 -11.730 -0.408 1.00 98.44 157 TRP A CA 1
ATOM 1245 C C . TRP A 1 157 ? -14.690 -11.774 1.113 1.00 98.44 157 TRP A C 1
ATOM 1247 O O . TRP A 1 157 ? -15.734 -12.217 1.591 1.00 98.44 157 TRP A O 1
ATOM 1257 N N . LEU A 1 158 ? -13.731 -11.269 1.894 1.00 98.25 158 LEU A N 1
ATOM 1258 C CA . LEU A 1 158 ? -13.846 -11.223 3.357 1.00 98.25 158 LEU A CA 1
ATOM 1259 C C . LEU A 1 158 ? -15.034 -10.367 3.822 1.00 98.25 158 LEU A C 1
ATOM 1261 O O . LEU A 1 158 ? -15.751 -10.752 4.748 1.00 98.25 158 LEU A O 1
ATOM 1265 N N . SER A 1 159 ? -15.268 -9.234 3.164 1.00 97.44 159 SER A N 1
ATOM 1266 C CA . SER A 1 159 ? -16.415 -8.365 3.425 1.00 97.44 159 SER A CA 1
ATOM 1267 C C . SER A 1 159 ? -17.743 -9.059 3.107 1.00 97.44 159 SER A C 1
ATOM 1269 O O . SER A 1 159 ? -18.640 -9.099 3.949 1.00 97.44 159 SER A O 1
ATOM 1271 N N . HIS A 1 160 ? -17.844 -9.712 1.947 1.00 96.62 160 HIS A N 1
ATOM 1272 C CA . HIS A 1 160 ? -19.018 -10.479 1.534 1.00 96.62 160 HIS A CA 1
ATOM 1273 C C . HIS A 1 160 ? -19.331 -11.624 2.512 1.00 96.62 160 HIS A C 1
ATOM 1275 O O . HIS A 1 160 ? -20.491 -11.896 2.823 1.00 96.62 160 HIS A O 1
ATOM 1281 N N . ARG A 1 161 ? -18.294 -12.257 3.075 1.00 97.19 161 ARG A N 1
ATOM 1282 C CA . ARG A 1 161 ? -18.413 -13.277 4.132 1.00 97.19 161 ARG A CA 1
ATOM 1283 C C . ARG A 1 161 ? -18.704 -12.697 5.522 1.00 97.19 161 ARG A C 1
ATOM 1285 O O . ARG A 1 161 ? -18.747 -13.467 6.480 1.00 97.19 161 ARG A O 1
ATOM 1292 N N . ARG A 1 162 ? -18.891 -11.376 5.646 1.00 94.88 162 ARG A N 1
ATOM 1293 C CA . ARG A 1 162 ? -19.085 -10.635 6.908 1.00 94.88 162 ARG A CA 1
ATOM 1294 C C . ARG A 1 162 ? -17.969 -10.883 7.929 1.00 94.88 162 ARG A C 1
ATOM 1296 O O . ARG A 1 162 ? -18.199 -10.870 9.133 1.00 94.88 162 ARG A O 1
ATOM 1303 N N . ILE A 1 163 ? -16.757 -11.153 7.439 1.00 97.12 163 ILE A N 1
ATOM 1304 C CA . ILE A 1 163 ? -15.557 -11.349 8.262 1.00 97.12 163 ILE A CA 1
ATOM 1305 C C . ILE A 1 163 ? -14.936 -10.005 8.639 1.00 97.12 163 ILE A C 1
ATOM 1307 O O . ILE A 1 163 ? -14.422 -9.887 9.750 1.00 97.12 163 ILE A O 1
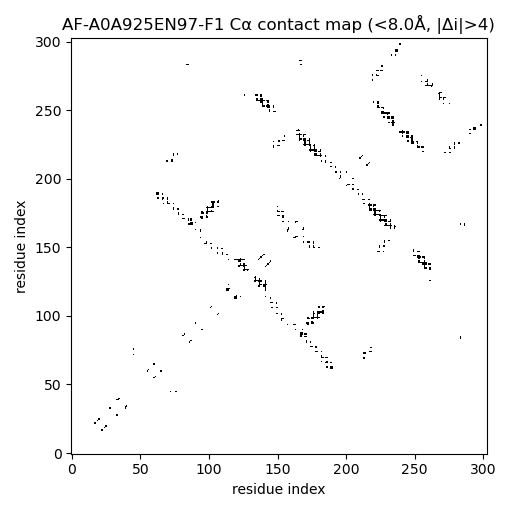ATOM 1311 N N . LEU A 1 164 ? -14.964 -9.049 7.709 1.00 96.75 164 LEU A N 1
ATOM 1312 C CA . LEU A 1 164 ? -14.595 -7.652 7.922 1.00 96.75 164 LEU A CA 1
ATOM 1313 C C . LEU A 1 164 ? -15.855 -6.809 7.760 1.00 96.75 164 LEU A C 1
ATOM 1315 O O . LEU A 1 164 ? -16.570 -6.973 6.766 1.00 96.75 164 LEU A O 1
ATOM 1319 N N . THR A 1 165 ? -16.142 -5.945 8.727 1.00 94.62 165 THR A N 1
ATOM 1320 C CA . THR A 1 165 ? -17.464 -5.299 8.820 1.00 94.62 165 THR A CA 1
ATOM 1321 C C . THR A 1 165 ? -17.417 -3.787 8.968 1.00 94.62 165 THR A C 1
ATOM 1323 O O . THR A 1 165 ? -18.470 -3.159 8.919 1.00 94.62 165 THR A O 1
ATOM 1326 N N . ASN A 1 166 ? -16.240 -3.183 9.141 1.00 93.56 166 ASN A N 1
ATOM 1327 C CA . ASN A 1 166 ? -16.113 -1.730 9.255 1.00 93.56 166 ASN A CA 1
ATOM 1328 C C . ASN A 1 166 ? -15.058 -1.146 8.295 1.00 93.56 166 ASN A C 1
ATOM 1330 O O . ASN A 1 166 ? -14.145 -1.860 7.871 1.00 93.56 166 ASN A O 1
ATOM 1334 N N . PRO A 1 167 ? -15.141 0.156 7.953 1.00 96.38 167 PRO A N 1
ATOM 1335 C CA . PRO A 1 167 ? -14.248 0.753 6.964 1.00 96.38 167 PRO A CA 1
ATOM 1336 C C . PRO A 1 167 ? -12.758 0.679 7.305 1.00 96.38 167 PRO A C 1
ATOM 1338 O O . PRO A 1 167 ? -11.949 0.517 6.395 1.00 96.38 167 PRO A O 1
ATOM 1341 N N . ARG A 1 168 ? -12.376 0.757 8.587 1.00 97.06 168 ARG A N 1
ATOM 1342 C CA . ARG A 1 168 ? -10.964 0.692 9.007 1.00 97.06 168 ARG A CA 1
ATOM 1343 C C . ARG A 1 168 ? -10.385 -0.716 8.867 1.00 97.06 168 ARG A C 1
ATOM 1345 O O . ARG A 1 168 ? -9.257 -0.867 8.402 1.00 97.06 168 ARG A O 1
ATOM 1352 N N . GLU A 1 169 ? -11.160 -1.746 9.201 1.00 97.44 169 GLU A N 1
ATOM 1353 C CA . GLU A 1 169 ? -10.796 -3.149 8.976 1.00 97.44 169 GLU A CA 1
ATOM 1354 C C . GLU A 1 169 ? -10.558 -3.445 7.494 1.00 97.44 169 GLU A C 1
ATOM 1356 O O . GLU A 1 169 ? -9.536 -4.035 7.136 1.00 97.44 169 GLU A O 1
ATOM 1361 N N . LEU A 1 170 ? -11.488 -3.019 6.631 1.00 98.25 170 LEU A N 1
ATOM 1362 C CA . LEU A 1 170 ? -11.348 -3.197 5.189 1.00 98.25 170 LEU A CA 1
ATOM 1363 C C . LEU A 1 170 ? -10.164 -2.391 4.652 1.00 98.25 170 LEU A C 1
ATOM 1365 O O . LEU A 1 170 ? -9.359 -2.948 3.911 1.00 98.25 170 LEU A O 1
ATOM 1369 N N . MET A 1 171 ? -10.008 -1.129 5.064 1.00 98.50 171 MET A N 1
ATOM 1370 C CA . MET A 1 171 ? -8.877 -0.281 4.674 1.00 98.50 171 MET A CA 1
ATOM 1371 C C . MET A 1 171 ? -7.537 -0.943 5.016 1.00 98.50 171 MET A C 1
ATOM 1373 O O . MET A 1 171 ? -6.658 -1.011 4.159 1.00 98.50 171 MET A O 1
ATOM 1377 N N . PHE A 1 172 ? -7.378 -1.481 6.230 1.00 98.75 172 PHE A N 1
ATOM 1378 C CA . PHE A 1 172 ? -6.142 -2.160 6.624 1.00 98.75 172 PHE A CA 1
ATOM 1379 C C . PHE A 1 172 ? -5.926 -3.477 5.868 1.00 98.75 172 PHE A C 1
ATOM 1381 O O . PHE A 1 172 ? -4.819 -3.730 5.396 1.00 98.75 172 PHE A O 1
ATOM 1388 N N . ALA A 1 173 ? -6.965 -4.299 5.683 1.00 98.75 173 ALA A N 1
ATOM 1389 C CA . ALA A 1 173 ? -6.854 -5.511 4.870 1.00 98.75 173 ALA A CA 1
ATOM 1390 C C . ALA A 1 173 ? -6.505 -5.195 3.401 1.00 98.75 173 ALA A C 1
ATOM 1392 O O . ALA A 1 173 ? -5.702 -5.905 2.800 1.00 98.75 173 ALA A O 1
ATOM 1393 N N . GLY A 1 174 ? -7.049 -4.105 2.849 1.00 98.81 174 GLY A N 1
ATOM 1394 C CA . GLY A 1 174 ? -6.678 -3.554 1.543 1.00 98.81 174 GLY A CA 1
ATOM 1395 C C . GLY A 1 174 ? -5.226 -3.113 1.495 1.00 98.81 174 GLY A C 1
ATOM 1396 O O . GLY A 1 174 ? -4.511 -3.492 0.573 1.00 98.81 174 GLY A O 1
ATOM 1397 N N . ALA A 1 175 ? -4.753 -2.416 2.527 1.00 98.88 175 ALA A N 1
ATOM 1398 C CA . ALA A 1 175 ? -3.355 -2.019 2.630 1.00 98.88 175 ALA A CA 1
ATOM 1399 C C . ALA A 1 175 ? -2.413 -3.232 2.609 1.00 98.88 175 ALA A C 1
ATOM 1401 O O . ALA A 1 175 ? -1.442 -3.256 1.857 1.00 98.88 175 ALA A O 1
ATOM 1402 N N . VAL A 1 176 ? -2.734 -4.280 3.372 1.00 98.81 176 VAL A N 1
ATOM 1403 C CA . VAL A 1 176 ? -1.954 -5.526 3.384 1.00 98.81 176 VAL A CA 1
ATOM 1404 C C . VAL A 1 176 ? -2.047 -6.277 2.050 1.00 98.81 176 VAL A C 1
ATOM 1406 O O . VAL A 1 176 ? -1.043 -6.816 1.585 1.00 98.81 176 VAL A O 1
ATOM 1409 N N . SER A 1 177 ? -3.211 -6.266 1.395 1.00 98.88 177 SER A N 1
ATOM 1410 C CA . SER A 1 177 ? -3.380 -6.783 0.031 1.00 98.88 177 SER A CA 1
ATOM 1411 C C . SER A 1 177 ? -2.464 -6.059 -0.967 1.00 98.88 177 SER A C 1
ATOM 1413 O O . SER A 1 177 ? -1.762 -6.698 -1.754 1.00 98.88 177 SER A O 1
ATOM 1415 N N . GLY A 1 178 ? -2.398 -4.727 -0.893 1.00 98.81 178 GLY A N 1
ATOM 1416 C CA . GLY A 1 178 ? -1.499 -3.911 -1.709 1.00 98.81 178 GLY A CA 1
ATOM 1417 C C . GLY A 1 178 ? -0.019 -4.172 -1.413 1.00 98.81 178 GLY A C 1
ATOM 1418 O O . GLY A 1 178 ? 0.767 -4.275 -2.350 1.00 98.81 178 GLY A O 1
ATOM 1419 N N . LEU A 1 179 ? 0.358 -4.376 -0.143 1.00 98.75 179 LEU A N 1
ATOM 1420 C CA . LEU A 1 179 ? 1.722 -4.775 0.236 1.00 98.75 179 LEU A CA 1
ATOM 1421 C C . LEU A 1 179 ? 2.111 -6.133 -0.355 1.00 98.75 179 LEU A C 1
ATOM 1423 O O . LEU A 1 179 ? 3.218 -6.270 -0.867 1.00 98.75 179 LEU A O 1
ATOM 1427 N N . GLY A 1 180 ? 1.211 -7.121 -0.308 1.00 98.69 180 GLY A N 1
ATOM 1428 C CA . GLY A 1 180 ? 1.437 -8.439 -0.907 1.00 98.69 180 GLY A CA 1
ATOM 1429 C C . GLY A 1 180 ? 1.676 -8.347 -2.414 1.00 98.69 180 GLY A C 1
ATOM 1430 O O . GLY A 1 180 ? 2.656 -8.892 -2.922 1.00 98.69 180 GLY A O 1
ATOM 1431 N N . PHE A 1 181 ? 0.837 -7.578 -3.113 1.00 98.75 181 PHE A N 1
ATOM 1432 C CA . PHE A 1 181 ? 1.000 -7.328 -4.544 1.00 98.75 181 PHE A CA 1
ATOM 1433 C C . PHE A 1 181 ? 2.319 -6.609 -4.852 1.00 98.75 181 PHE A C 1
ATOM 1435 O O . PHE A 1 181 ? 3.089 -7.062 -5.696 1.00 98.75 181 PHE A O 1
ATOM 1442 N N . GLY A 1 182 ? 2.598 -5.510 -4.146 1.00 98.19 182 GLY A N 1
ATOM 1443 C CA . GLY A 1 182 ? 3.792 -4.699 -4.362 1.00 98.19 182 GLY A CA 1
ATOM 1444 C C . GLY A 1 182 ? 5.086 -5.450 -4.064 1.00 98.19 182 GLY A C 1
ATOM 1445 O O . GLY A 1 182 ? 6.063 -5.280 -4.779 1.00 98.19 182 GLY A O 1
ATOM 1446 N N . LE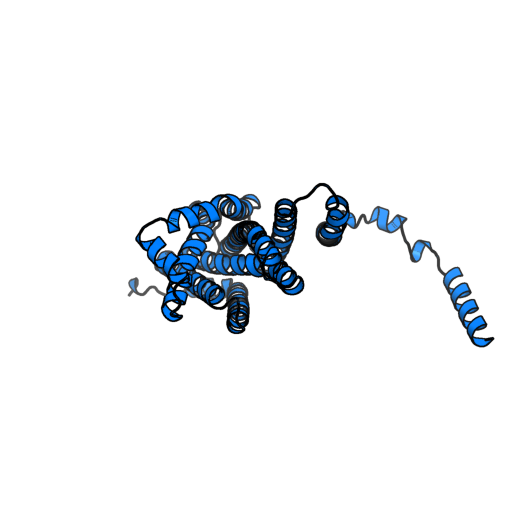U A 1 183 ? 5.091 -6.337 -3.066 1.00 97.81 183 LEU A N 1
ATOM 1447 C CA . LEU A 1 183 ? 6.218 -7.231 -2.802 1.00 97.81 183 LEU A CA 1
ATOM 1448 C C . LEU A 1 183 ? 6.464 -8.161 -4.001 1.00 97.81 183 LEU A C 1
ATOM 1450 O O . LEU A 1 183 ? 7.588 -8.221 -4.504 1.00 97.81 183 LEU A O 1
ATOM 1454 N N . ALA A 1 184 ? 5.420 -8.853 -4.477 1.00 97.25 184 ALA A N 1
ATOM 1455 C CA . ALA A 1 184 ? 5.525 -9.755 -5.625 1.00 97.25 184 ALA A CA 1
ATOM 1456 C C . ALA A 1 184 ? 6.035 -9.024 -6.875 1.00 97.25 184 ALA A C 1
ATOM 1458 O O . ALA A 1 184 ? 6.924 -9.524 -7.568 1.00 97.25 184 ALA A O 1
ATOM 1459 N N . GLU A 1 185 ? 5.518 -7.821 -7.130 1.00 95.94 185 GLU A N 1
ATOM 1460 C CA . GLU A 1 185 ? 5.971 -6.979 -8.231 1.00 95.94 185 GLU A CA 1
ATOM 1461 C C . GLU A 1 185 ? 7.450 -6.597 -8.075 1.00 95.94 185 GLU A C 1
ATOM 1463 O O . GLU A 1 185 ? 8.247 -6.802 -8.990 1.00 95.94 185 GLU A O 1
ATOM 1468 N N . SER A 1 186 ? 7.860 -6.093 -6.914 1.00 95.62 186 SER A N 1
ATOM 1469 C CA . SER A 1 186 ? 9.237 -5.644 -6.696 1.00 95.62 186 SER A CA 1
ATOM 1470 C C . SER A 1 186 ? 10.261 -6.762 -6.858 1.00 95.62 186 SER A C 1
ATOM 1472 O O . SER A 1 186 ? 11.336 -6.528 -7.413 1.00 95.62 186 SER A O 1
ATOM 1474 N N . VAL A 1 187 ? 9.915 -7.988 -6.460 1.00 94.88 187 VAL A N 1
ATOM 1475 C CA . VAL A 1 187 ? 10.749 -9.168 -6.726 1.00 94.88 187 VAL A CA 1
ATOM 1476 C C . VAL A 1 187 ? 10.772 -9.518 -8.215 1.00 94.88 187 VAL A C 1
ATOM 1478 O O . VAL A 1 187 ? 11.831 -9.835 -8.753 1.00 94.88 187 VAL A O 1
ATOM 1481 N N . ALA A 1 188 ? 9.637 -9.444 -8.913 1.00 91.62 188 ALA A N 1
ATOM 1482 C CA . ALA A 1 188 ? 9.594 -9.710 -10.351 1.00 91.62 188 ALA A CA 1
ATOM 1483 C C . ALA A 1 188 ? 10.442 -8.702 -11.153 1.00 91.62 188 ALA A C 1
ATOM 1485 O O . ALA A 1 188 ? 11.114 -9.081 -12.113 1.00 91.62 188 ALA A O 1
ATOM 1486 N N . TYR A 1 189 ? 10.455 -7.433 -10.738 1.00 87.81 189 TYR A N 1
ATOM 1487 C CA . TYR A 1 189 ? 11.210 -6.364 -11.398 1.00 87.81 189 TYR A CA 1
ATOM 1488 C C . TYR A 1 189 ? 12.681 -6.273 -10.970 1.00 87.81 189 TYR A C 1
ATOM 1490 O O . TYR A 1 189 ? 13.476 -5.669 -11.695 1.00 87.81 189 TYR A O 1
ATOM 1498 N N . SER A 1 190 ? 13.092 -6.874 -9.847 1.00 87.88 190 SER A N 1
ATOM 1499 C CA . SER A 1 190 ? 14.488 -6.793 -9.387 1.00 87.88 190 SER A CA 1
ATOM 1500 C C . SER A 1 190 ? 15.467 -7.429 -10.378 1.00 87.88 190 SER A C 1
ATOM 1502 O O . SER A 1 190 ? 16.575 -6.930 -10.564 1.00 87.88 190 SER A O 1
ATOM 1504 N N . THR A 1 191 ? 15.047 -8.485 -11.078 1.00 83.12 191 THR A N 1
ATOM 1505 C CA . THR A 1 191 ? 15.842 -9.129 -12.138 1.00 83.12 191 THR A CA 1
ATOM 1506 C C . THR A 1 191 ? 16.017 -8.222 -13.358 1.00 83.12 191 THR A C 1
ATOM 1508 O O . THR A 1 191 ? 17.098 -8.185 -13.945 1.00 83.12 191 THR A O 1
ATOM 1511 N N . GLN A 1 192 ? 14.999 -7.426 -13.702 1.00 83.19 192 GLN A N 1
ATOM 1512 C CA . GLN A 1 192 ? 15.073 -6.458 -14.798 1.00 83.19 192 GLN A CA 1
ATOM 1513 C C . GLN A 1 192 ? 16.036 -5.309 -14.480 1.00 83.19 192 GLN A C 1
ATOM 1515 O O . GLN A 1 192 ? 16.736 -4.834 -15.373 1.00 83.19 192 GLN A O 1
ATOM 1520 N N . ILE A 1 193 ? 16.090 -4.856 -13.221 1.00 81.62 193 ILE A N 1
ATOM 1521 C CA . ILE A 1 193 ? 17.053 -3.830 -12.787 1.00 81.62 193 ILE A CA 1
ATOM 1522 C C . ILE A 1 193 ? 18.479 -4.364 -12.923 1.00 81.62 193 ILE A C 1
ATOM 1524 O O . ILE A 1 193 ? 19.301 -3.698 -13.548 1.00 81.62 193 ILE A O 1
ATOM 1528 N N . ALA A 1 194 ? 18.746 -5.581 -12.441 1.00 82.19 194 ALA A N 1
ATOM 1529 C CA . ALA A 1 194 ? 20.062 -6.205 -12.573 1.00 82.19 194 ALA A CA 1
ATOM 1530 C C . ALA A 1 194 ? 20.498 -6.364 -14.039 1.00 82.19 194 ALA A C 1
ATOM 1532 O O . ALA A 1 194 ? 21.642 -6.085 -14.386 1.00 82.19 194 ALA A O 1
ATOM 1533 N N . GLN A 1 195 ? 19.577 -6.743 -14.930 1.00 80.75 195 GLN A N 1
ATOM 1534 C CA . GLN A 1 195 ? 19.859 -6.800 -16.367 1.00 80.75 195 GLN A CA 1
ATOM 1535 C C . GLN A 1 195 ? 20.189 -5.414 -16.944 1.00 80.75 195 GLN A C 1
ATOM 1537 O O . GLN A 1 195 ? 21.150 -5.269 -17.695 1.00 80.75 195 GLN A O 1
ATOM 1542 N N . LYS A 1 196 ? 19.433 -4.370 -16.584 1.00 78.94 196 LYS A N 1
ATOM 1543 C CA . LYS A 1 196 ? 19.699 -2.998 -17.052 1.00 78.94 196 LYS A CA 1
ATOM 1544 C C . LYS A 1 196 ? 21.010 -2.429 -16.506 1.00 78.94 196 LYS A C 1
ATOM 1546 O O . LYS A 1 196 ? 21.670 -1.672 -17.220 1.00 78.94 196 LYS A O 1
ATOM 1551 N N . GLU A 1 197 ? 21.386 -2.790 -15.282 1.00 80.75 197 GLU A N 1
ATOM 1552 C CA . GLU A 1 197 ? 22.680 -2.463 -14.669 1.00 80.75 197 GLU A CA 1
ATOM 1553 C C . GLU A 1 197 ? 23.845 -3.044 -15.472 1.00 80.75 197 GLU A C 1
ATOM 1555 O O . GLU A 1 197 ? 24.783 -2.315 -15.780 1.00 80.75 197 GLU A O 1
ATOM 1560 N N . LEU A 1 198 ? 23.743 -4.301 -15.921 1.00 76.75 198 LEU A N 1
ATOM 1561 C CA . LEU A 1 198 ? 24.761 -4.915 -16.784 1.00 76.75 198 LEU A CA 1
ATOM 1562 C C . LEU A 1 198 ? 24.966 -4.170 -18.113 1.00 76.75 198 LEU A C 1
ATOM 1564 O O . LEU A 1 198 ? 26.051 -4.235 -18.688 1.00 76.75 198 LEU A O 1
ATOM 1568 N N . HIS A 1 199 ? 23.928 -3.507 -18.627 1.00 73.69 199 HIS A N 1
ATOM 1569 C CA . HIS A 1 199 ? 23.921 -2.999 -19.999 1.00 73.69 199 HIS A CA 1
ATOM 1570 C C . HIS A 1 199 ? 23.961 -1.472 -20.133 1.00 73.69 199 HIS A C 1
ATOM 1572 O O . HIS A 1 199 ? 24.301 -0.991 -21.213 1.00 73.69 199 HIS A O 1
ATOM 1578 N N . SER A 1 200 ? 23.572 -0.693 -19.114 1.00 73.69 200 SER A N 1
ATOM 1579 C CA . SER A 1 200 ? 23.342 0.752 -19.325 1.00 73.69 200 SER A CA 1
ATOM 1580 C C . SER A 1 200 ? 23.217 1.647 -18.086 1.00 73.69 200 SER A C 1
ATOM 1582 O O . SER A 1 200 ? 23.445 2.851 -18.206 1.00 73.69 200 SER A O 1
ATOM 1584 N N . LEU A 1 201 ? 22.820 1.129 -16.918 1.00 77.69 201 LEU A N 1
ATOM 1585 C CA . LEU A 1 201 ? 22.604 1.968 -15.731 1.00 77.69 201 LEU A CA 1
ATOM 1586 C C . LEU A 1 201 ? 23.899 2.177 -14.943 1.00 77.69 201 LEU A C 1
ATOM 1588 O O . LEU A 1 201 ? 24.706 1.265 -14.791 1.00 77.69 201 LEU A O 1
ATOM 1592 N N . SER A 1 202 ? 24.067 3.372 -14.371 1.00 86.94 202 SER A N 1
ATOM 1593 C CA . SER A 1 202 ? 25.102 3.581 -13.358 1.00 86.94 202 SER A CA 1
ATOM 1594 C C . SER A 1 202 ? 24.761 2.800 -12.084 1.00 86.94 202 SER A C 1
ATOM 1596 O O . SER A 1 202 ? 23.588 2.657 -11.731 1.00 86.94 202 SER A O 1
ATOM 1598 N N . GLN A 1 203 ? 25.784 2.356 -11.347 1.00 85.88 203 GLN A N 1
ATOM 1599 C CA . GLN A 1 203 ? 25.605 1.640 -10.073 1.00 85.88 203 GLN A CA 1
ATOM 1600 C C . GLN A 1 203 ? 24.751 2.445 -9.077 1.00 85.88 203 GLN A C 1
ATOM 1602 O O . GLN A 1 203 ? 23.889 1.898 -8.394 1.00 85.88 203 GLN A O 1
ATOM 1607 N N . GLY A 1 204 ? 24.929 3.773 -9.042 1.00 87.81 204 GLY A N 1
ATOM 1608 C CA . GLY A 1 204 ? 24.116 4.660 -8.207 1.00 87.81 204 GLY A CA 1
ATOM 1609 C C . GLY A 1 204 ? 22.636 4.669 -8.604 1.00 87.81 204 GLY A C 1
ATOM 1610 O O . GLY A 1 204 ? 21.770 4.600 -7.735 1.00 87.81 204 GLY A O 1
ATOM 1611 N N . ALA A 1 205 ? 22.330 4.698 -9.905 1.00 86.75 205 ALA A N 1
ATOM 1612 C CA . ALA A 1 205 ? 20.951 4.642 -10.389 1.00 86.75 205 ALA A CA 1
ATOM 1613 C C . ALA A 1 205 ? 20.294 3.280 -10.106 1.00 86.75 205 ALA A C 1
ATOM 1615 O O . ALA A 1 205 ? 19.125 3.238 -9.723 1.00 86.75 205 ALA A O 1
ATOM 1616 N N . ALA A 1 206 ? 21.045 2.180 -10.235 1.00 88.19 206 ALA A N 1
ATOM 1617 C CA . ALA A 1 206 ? 20.568 0.844 -9.880 1.00 88.19 206 ALA A CA 1
ATOM 1618 C C . ALA A 1 206 ? 20.220 0.752 -8.384 1.00 88.19 206 ALA A C 1
ATOM 1620 O O . ALA A 1 206 ? 19.127 0.306 -8.034 1.00 88.19 206 ALA A O 1
ATOM 1621 N N . LEU A 1 207 ? 21.092 1.267 -7.507 1.00 89.75 207 LEU A N 1
ATOM 1622 C CA . LEU A 1 207 ? 20.862 1.295 -6.061 1.00 89.75 207 LEU A CA 1
ATOM 1623 C C . LEU A 1 207 ? 19.598 2.083 -5.686 1.00 89.75 207 LEU A C 1
ATOM 1625 O O . LEU A 1 207 ? 18.775 1.596 -4.908 1.00 89.75 207 LEU A O 1
ATOM 1629 N N . VAL A 1 208 ? 19.409 3.272 -6.268 1.00 90.44 208 VAL A N 1
ATOM 1630 C CA . VAL A 1 208 ? 18.178 4.057 -6.080 1.00 90.44 208 VAL A CA 1
ATOM 1631 C C . VAL A 1 208 ? 16.962 3.270 -6.570 1.00 90.44 208 VAL A C 1
ATOM 1633 O O . VAL A 1 208 ? 15.969 3.189 -5.852 1.00 90.44 208 VAL A O 1
ATOM 1636 N N . GLY A 1 209 ? 17.054 2.625 -7.736 1.00 90.88 209 GLY A N 1
ATOM 1637 C CA . GLY A 1 209 ? 15.989 1.785 -8.283 1.00 90.88 209 GLY A CA 1
ATOM 1638 C C . GLY A 1 209 ? 15.574 0.648 -7.345 1.00 90.88 209 GLY A C 1
ATOM 1639 O O . GLY A 1 209 ? 14.376 0.444 -7.132 1.00 90.88 209 GLY A O 1
ATOM 1640 N N . TYR A 1 210 ? 16.536 -0.048 -6.730 1.00 91.69 210 TYR A N 1
ATOM 1641 C CA . TYR A 1 210 ? 16.248 -1.082 -5.733 1.00 91.69 210 TYR A CA 1
ATOM 1642 C C . TYR A 1 210 ? 15.547 -0.505 -4.500 1.00 91.69 210 TYR A C 1
ATOM 1644 O O . TYR A 1 210 ? 14.527 -1.048 -4.077 1.00 91.69 210 TYR A O 1
ATOM 1652 N N . PHE A 1 211 ? 16.024 0.613 -3.946 1.00 92.88 211 PHE A N 1
ATOM 1653 C CA . PHE A 1 211 ? 15.360 1.235 -2.796 1.00 92.88 211 PHE A CA 1
ATOM 1654 C C . PHE A 1 211 ? 13.952 1.720 -3.127 1.00 92.88 211 PHE A C 1
ATOM 1656 O O . PHE A 1 211 ? 13.026 1.456 -2.363 1.00 92.88 211 PHE A O 1
ATOM 1663 N N . THR A 1 212 ? 13.747 2.359 -4.278 1.00 93.19 212 THR A N 1
ATOM 1664 C CA . THR A 1 212 ? 12.409 2.764 -4.717 1.00 93.19 212 THR A CA 1
ATOM 1665 C C . THR A 1 212 ? 11.487 1.552 -4.834 1.00 93.19 212 THR A C 1
ATOM 1667 O O . THR A 1 212 ? 10.367 1.603 -4.329 1.00 93.19 212 THR A O 1
ATOM 1670 N N . ARG A 1 213 ? 11.961 0.441 -5.415 1.00 93.69 213 ARG A N 1
ATOM 1671 C CA . ARG A 1 213 ? 11.162 -0.780 -5.578 1.00 93.69 213 ARG A CA 1
ATOM 1672 C C . ARG A 1 213 ? 10.876 -1.511 -4.274 1.00 93.69 213 ARG A C 1
ATOM 1674 O O . ARG A 1 213 ? 9.786 -2.034 -4.117 1.00 93.69 213 ARG A O 1
ATOM 1681 N N . PHE A 1 214 ? 11.802 -1.592 -3.330 1.00 94.81 214 PHE A N 1
ATOM 1682 C CA . PHE A 1 214 ? 11.546 -2.351 -2.099 1.00 94.81 214 PHE A CA 1
ATOM 1683 C C . PHE A 1 214 ? 10.936 -1.506 -0.981 1.00 94.81 214 PHE A C 1
ATOM 1685 O O . PHE A 1 214 ? 10.205 -2.038 -0.151 1.00 94.81 214 PHE A O 1
ATOM 1692 N N . ILE A 1 215 ? 11.182 -0.195 -0.974 1.00 95.44 215 ILE A N 1
ATOM 1693 C CA . ILE A 1 215 ? 10.689 0.713 0.064 1.00 95.44 215 ILE A CA 1
ATOM 1694 C C . ILE A 1 215 ? 9.444 1.454 -0.418 1.00 95.44 215 ILE A C 1
ATOM 1696 O O . ILE A 1 215 ? 8.400 1.376 0.219 1.00 95.44 215 ILE A O 1
ATOM 1700 N N . THR A 1 216 ? 9.533 2.188 -1.525 1.00 95.81 216 THR A N 1
ATOM 1701 C CA . THR A 1 216 ? 8.499 3.162 -1.903 1.00 95.81 216 THR A CA 1
ATOM 1702 C C . THR A 1 216 ? 7.317 2.526 -2.630 1.00 95.81 216 THR A C 1
ATOM 1704 O O . THR A 1 216 ? 6.175 2.769 -2.244 1.00 95.81 216 THR A O 1
ATOM 1707 N N . THR A 1 217 ? 7.548 1.711 -3.663 1.00 96.12 217 THR A N 1
ATOM 1708 C CA . THR A 1 217 ? 6.450 1.179 -4.491 1.00 96.12 217 THR A CA 1
ATOM 1709 C C . THR A 1 217 ? 5.510 0.231 -3.738 1.00 96.12 217 THR A C 1
ATOM 1711 O O . THR A 1 217 ? 4.301 0.382 -3.915 1.00 96.12 217 THR A O 1
ATOM 1714 N N . PRO A 1 218 ? 5.957 -0.665 -2.827 1.00 97.94 218 PRO A N 1
ATOM 1715 C CA . PRO A 1 218 ? 5.032 -1.522 -2.091 1.00 97.94 218 PRO A CA 1
ATOM 1716 C C . PRO A 1 218 ? 4.149 -0.709 -1.145 1.00 97.94 218 PRO A C 1
ATOM 1718 O O . PRO A 1 218 ? 2.967 -1.008 -0.995 1.00 97.94 218 PRO A O 1
ATOM 1721 N N . PHE A 1 219 ? 4.692 0.364 -0.561 1.00 98.56 219 PHE A N 1
ATOM 1722 C CA . PHE A 1 219 ? 3.912 1.312 0.227 1.00 98.56 219 PHE A CA 1
ATOM 1723 C C . PHE A 1 219 ? 2.883 2.067 -0.626 1.00 98.56 219 PHE A C 1
ATOM 1725 O O . PHE A 1 219 ? 1.736 2.199 -0.202 1.00 98.56 219 PHE A O 1
ATOM 1732 N N . LEU A 1 220 ? 3.245 2.511 -1.836 1.00 98.50 220 LEU A N 1
ATOM 1733 C CA . LEU A 1 220 ? 2.288 3.146 -2.749 1.00 98.50 220 LEU A CA 1
ATOM 1734 C C . LEU A 1 220 ? 1.149 2.191 -3.137 1.00 98.50 220 LEU A C 1
ATOM 1736 O O . LEU A 1 220 ? -0.019 2.559 -3.028 1.00 98.50 220 LEU A O 1
ATOM 1740 N N . HIS A 1 221 ? 1.451 0.935 -3.478 1.00 98.69 221 HIS A N 1
ATOM 1741 C CA . HIS A 1 221 ? 0.408 -0.069 -3.713 1.00 98.69 221 HIS A CA 1
ATOM 1742 C C . HIS A 1 221 ? -0.472 -0.303 -2.483 1.00 98.69 221 HIS A C 1
ATOM 1744 O O . HIS A 1 221 ? -1.683 -0.466 -2.624 1.00 98.69 221 HIS A O 1
ATOM 1750 N N . ALA A 1 222 ? 0.112 -0.298 -1.282 1.00 98.88 222 ALA A N 1
ATOM 1751 C CA . ALA A 1 222 ? -0.645 -0.416 -0.043 1.00 98.88 222 ALA A CA 1
ATOM 1752 C C . ALA A 1 222 ? -1.666 0.717 0.102 1.00 98.88 222 ALA A C 1
ATOM 1754 O O . ALA A 1 222 ? -2.838 0.448 0.356 1.00 98.88 222 ALA A O 1
ATOM 1755 N N . ILE A 1 223 ? -1.261 1.976 -0.091 1.00 98.75 223 ILE A N 1
ATOM 1756 C CA . ILE A 1 223 ? -2.182 3.109 0.078 1.00 98.75 223 ILE A CA 1
ATOM 1757 C C . ILE A 1 223 ? -3.240 3.170 -1.031 1.00 98.75 223 ILE A C 1
ATOM 1759 O O . ILE A 1 223 ? -4.386 3.501 -0.733 1.00 98.75 223 ILE A O 1
ATOM 1763 N N . PHE A 1 224 ? -2.913 2.796 -2.274 1.00 98.88 224 PHE A N 1
ATOM 1764 C CA . PHE A 1 224 ? -3.899 2.719 -3.359 1.00 98.88 224 PHE A CA 1
ATOM 1765 C C . PHE A 1 224 ? -4.963 1.660 -3.059 1.00 98.88 224 PHE A C 1
ATOM 1767 O O . PHE A 1 224 ? -6.154 1.980 -3.027 1.00 98.88 224 PHE A O 1
ATOM 1774 N N . ALA A 1 225 ? -4.544 0.445 -2.701 1.00 98.88 225 ALA A N 1
ATOM 1775 C CA . ALA A 1 225 ? -5.462 -0.632 -2.346 1.00 98.88 225 ALA A CA 1
ATOM 1776 C C . ALA A 1 225 ? -6.277 -0.312 -1.077 1.00 98.88 225 ALA A C 1
ATOM 1778 O O . ALA A 1 225 ? -7.460 -0.653 -0.989 1.00 98.88 225 ALA A O 1
ATOM 1779 N N . ALA A 1 226 ? -5.677 0.382 -0.103 1.00 98.81 226 ALA A N 1
ATOM 1780 C CA . ALA A 1 226 ? -6.363 0.848 1.099 1.00 98.81 226 ALA A CA 1
ATOM 1781 C C . ALA A 1 226 ? -7.473 1.860 0.782 1.00 98.81 226 ALA A C 1
ATOM 1783 O O . ALA A 1 226 ? -8.551 1.771 1.372 1.00 98.81 226 ALA A O 1
ATOM 1784 N N . ILE A 1 227 ? -7.242 2.784 -0.162 1.00 98.81 227 ILE A N 1
ATOM 1785 C CA . ILE A 1 227 ? -8.264 3.732 -0.630 1.00 98.81 227 ILE A CA 1
ATOM 1786 C C . ILE A 1 227 ? -9.452 2.962 -1.214 1.00 98.81 227 ILE A C 1
ATOM 1788 O O . ILE A 1 227 ? -10.580 3.178 -0.776 1.00 98.81 227 ILE A O 1
ATOM 1792 N N . VAL A 1 228 ? -9.230 2.011 -2.128 1.00 98.81 228 VAL A N 1
ATOM 1793 C CA . VAL A 1 228 ? -10.339 1.229 -2.710 1.00 98.81 228 VAL A CA 1
ATOM 1794 C C . VAL A 1 228 ? -11.111 0.466 -1.632 1.00 98.81 228 VAL A C 1
ATOM 1796 O O . VAL A 1 228 ? -12.343 0.514 -1.583 1.00 98.81 228 VAL A O 1
ATOM 1799 N N . ALA A 1 229 ? -10.397 -0.205 -0.728 1.00 98.62 229 ALA A N 1
ATOM 1800 C CA . ALA A 1 229 ? -11.012 -0.995 0.330 1.00 98.62 229 ALA A CA 1
ATOM 1801 C C . ALA A 1 229 ? -11.768 -0.141 1.364 1.00 98.62 229 ALA A C 1
ATOM 1803 O O . ALA A 1 229 ? -12.788 -0.580 1.895 1.00 98.62 229 ALA A O 1
ATOM 1804 N N . TYR A 1 230 ? -11.324 1.090 1.620 1.00 98.44 230 TYR A N 1
ATOM 1805 C CA . TYR A 1 230 ? -12.058 2.040 2.453 1.00 98.44 230 TYR A CA 1
ATOM 1806 C C . TYR A 1 230 ? -13.414 2.406 1.846 1.00 98.44 230 TYR A C 1
ATOM 1808 O O . TYR A 1 230 ? -14.427 2.371 2.544 1.00 98.44 230 TYR A O 1
ATOM 1816 N N . PHE A 1 231 ? -13.459 2.694 0.544 1.00 98.44 231 PHE A N 1
ATOM 1817 C CA . PHE A 1 231 ? -14.713 2.982 -0.156 1.00 98.44 231 PHE A CA 1
ATOM 1818 C C . PHE A 1 231 ? -15.646 1.765 -0.211 1.00 98.44 231 PHE A C 1
ATOM 1820 O O . PHE A 1 231 ? -16.856 1.920 -0.047 1.00 98.44 231 PHE A O 1
ATOM 1827 N N . LEU A 1 232 ? -15.100 0.551 -0.344 1.00 98.44 232 LEU A N 1
ATOM 1828 C CA . LEU A 1 232 ? -15.870 -0.679 -0.130 1.00 98.44 232 LEU A CA 1
ATOM 1829 C C . LEU A 1 232 ? -16.416 -0.756 1.310 1.00 98.44 232 LEU A C 1
ATOM 1831 O O . LEU A 1 232 ? -17.540 -1.191 1.531 1.00 98.44 232 LEU A O 1
ATOM 1835 N N . GLY A 1 233 ? -15.655 -0.291 2.299 1.00 97.19 233 GLY A N 1
ATOM 1836 C CA . GLY A 1 233 ? -16.120 -0.144 3.676 1.00 97.19 233 GLY A CA 1
ATOM 1837 C C . GLY A 1 233 ? -17.288 0.832 3.815 1.00 97.19 233 GLY A C 1
ATOM 1838 O O . GLY A 1 233 ? -18.262 0.525 4.499 1.00 97.19 233 GLY A O 1
ATOM 1839 N N . LEU A 1 234 ? -17.236 1.976 3.128 1.00 97.00 234 LEU A N 1
ATOM 1840 C CA . LEU A 1 234 ? -18.354 2.924 3.069 1.00 97.00 234 LEU A CA 1
ATOM 1841 C C . LEU A 1 234 ? -19.596 2.309 2.411 1.00 97.00 234 LEU A C 1
ATOM 1843 O O . LEU A 1 234 ? -20.710 2.604 2.832 1.00 97.00 234 LEU A O 1
ATOM 1847 N N . ALA A 1 235 ? -19.422 1.401 1.450 1.00 96.56 235 ALA A N 1
ATOM 1848 C CA . ALA A 1 235 ? -20.525 0.647 0.858 1.00 96.56 235 ALA A CA 1
ATOM 1849 C C . ALA A 1 235 ? -21.232 -0.297 1.849 1.00 96.56 235 ALA A C 1
ATOM 1851 O O . ALA A 1 235 ? -22.381 -0.666 1.619 1.00 96.56 235 ALA A O 1
ATOM 1852 N N . LEU A 1 236 ? -20.582 -0.676 2.957 1.00 95.12 236 LEU A N 1
ATOM 1853 C CA . LEU A 1 236 ? -21.237 -1.407 4.050 1.00 95.12 236 LEU A CA 1
ATOM 1854 C C . LEU A 1 236 ? -22.067 -0.484 4.947 1.00 95.12 236 LEU A C 1
ATOM 1856 O O . LEU A 1 236 ? -23.055 -0.929 5.526 1.00 95.12 236 LEU A O 1
ATOM 1860 N N . VAL A 1 237 ? -21.659 0.783 5.060 1.00 94.69 237 VAL A N 1
ATOM 1861 C CA . VAL A 1 237 ? -22.371 1.814 5.828 1.00 94.69 237 VAL A CA 1
ATOM 1862 C C . VAL A 1 237 ? -23.602 2.293 5.065 1.00 94.69 237 VAL A C 1
ATOM 1864 O O . VAL A 1 237 ? -24.670 2.428 5.656 1.00 94.69 237 VAL A O 1
ATO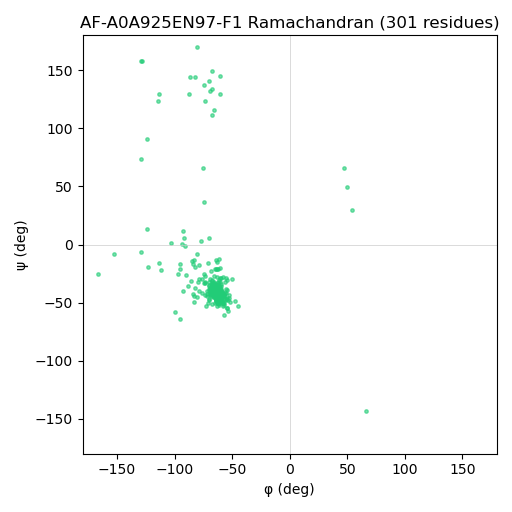M 1867 N N . ASP A 1 238 ? -23.474 2.485 3.750 1.00 94.19 238 ASP A N 1
ATOM 1868 C CA . ASP A 1 238 ? -24.598 2.752 2.860 1.00 94.19 238 ASP A CA 1
ATOM 1869 C C . ASP A 1 238 ? -24.673 1.742 1.703 1.00 94.19 238 ASP A C 1
ATOM 1871 O O . ASP A 1 238 ? -24.131 1.975 0.613 1.00 94.19 238 ASP A O 1
ATOM 1875 N N . PRO A 1 239 ? -25.411 0.637 1.906 1.00 91.81 239 PRO A N 1
ATOM 1876 C CA . PRO A 1 239 ? -25.619 -0.365 0.870 1.00 91.81 239 PRO A CA 1
ATOM 1877 C C . PRO A 1 239 ? -26.380 0.146 -0.359 1.00 91.81 239 PRO A C 1
ATOM 1879 O O . PRO A 1 239 ? -26.157 -0.377 -1.451 1.00 91.81 239 PRO A O 1
ATOM 1882 N N . LYS A 1 240 ? -27.250 1.164 -0.226 1.00 91.94 240 LYS A N 1
ATOM 1883 C CA . LYS A 1 240 ? -28.024 1.710 -1.360 1.00 91.94 240 LYS A CA 1
ATOM 1884 C C . LYS A 1 240 ? -27.093 2.391 -2.365 1.00 91.94 240 LYS A C 1
ATOM 1886 O O . LYS A 1 240 ? -27.243 2.201 -3.570 1.00 91.94 240 LYS A O 1
ATOM 1891 N N . ARG A 1 241 ? -26.089 3.128 -1.875 1.00 93.88 241 ARG A N 1
ATOM 1892 C CA . ARG A 1 241 ? -25.035 3.765 -2.694 1.00 93.88 241 ARG A CA 1
ATOM 1893 C C . ARG A 1 241 ? -23.786 2.890 -2.867 1.00 93.88 241 ARG A C 1
ATOM 1895 O O . ARG A 1 241 ? -22.803 3.333 -3.463 1.00 93.88 241 ARG A O 1
ATOM 1902 N N . GLY A 1 242 ? -23.810 1.647 -2.390 1.00 93.62 242 GLY A N 1
ATOM 1903 C CA . GLY A 1 242 ? -22.605 0.841 -2.204 1.00 93.62 242 GLY A CA 1
ATOM 1904 C C . GLY A 1 242 ? -21.799 0.568 -3.477 1.00 93.62 242 GLY A C 1
ATOM 1905 O O . GLY A 1 242 ? -20.568 0.664 -3.471 1.00 93.62 242 GLY A O 1
ATOM 1906 N N . TRP A 1 243 ? -22.476 0.297 -4.597 1.00 94.94 243 TRP A N 1
ATOM 1907 C CA . TRP A 1 243 ? -21.801 0.121 -5.888 1.00 94.94 243 TRP A CA 1
ATOM 1908 C C . TRP A 1 243 ? -21.104 1.406 -6.350 1.00 94.94 243 TRP A C 1
ATOM 1910 O O . TRP A 1 243 ? -19.928 1.372 -6.704 1.00 94.94 243 TRP A O 1
ATOM 1920 N N . ALA A 1 244 ? -21.801 2.545 -6.285 1.00 96.62 244 ALA A N 1
ATOM 1921 C CA . ALA A 1 244 ? -21.249 3.836 -6.687 1.00 96.62 244 ALA A CA 1
ATOM 1922 C C . ALA A 1 244 ? -20.024 4.217 -5.842 1.00 96.62 244 ALA A C 1
ATOM 1924 O O . ALA A 1 244 ? -19.019 4.663 -6.390 1.00 96.62 244 ALA A O 1
ATOM 1925 N N . LEU A 1 245 ? -20.076 3.974 -4.528 1.00 97.25 245 LEU A N 1
ATOM 1926 C CA . LEU A 1 245 ? -18.949 4.201 -3.621 1.00 97.25 245 LEU A CA 1
ATOM 1927 C C . LEU A 1 245 ? -17.755 3.309 -3.976 1.00 97.25 245 LEU A C 1
ATOM 1929 O O . LEU A 1 245 ? -16.644 3.810 -4.136 1.00 97.25 245 LEU A O 1
ATOM 1933 N N . THR A 1 246 ? -17.981 2.008 -4.169 1.00 97.56 246 THR A N 1
ATOM 1934 C CA . THR A 1 246 ? -16.907 1.060 -4.512 1.00 97.56 246 THR A CA 1
ATOM 1935 C C . THR A 1 246 ? -16.235 1.431 -5.837 1.00 97.56 246 THR A C 1
ATOM 1937 O O . THR A 1 246 ? -15.007 1.472 -5.916 1.00 97.56 246 THR A O 1
ATOM 1940 N N . VAL A 1 247 ? -17.024 1.769 -6.865 1.00 98.19 247 VAL A N 1
ATOM 1941 C CA . VAL A 1 247 ? -16.506 2.214 -8.169 1.00 98.19 247 VAL A CA 1
ATOM 1942 C C . VAL A 1 247 ? -15.758 3.540 -8.049 1.00 98.19 247 VAL A C 1
ATOM 1944 O O . VAL A 1 247 ? -14.688 3.678 -8.634 1.00 98.19 247 VAL A O 1
ATOM 1947 N N . ALA A 1 248 ? -16.264 4.501 -7.270 1.00 98.38 248 ALA A N 1
ATOM 1948 C CA . ALA A 1 248 ? -15.579 5.773 -7.051 1.00 98.38 248 ALA A CA 1
ATOM 1949 C C . ALA A 1 248 ? -14.199 5.575 -6.405 1.00 98.38 248 ALA A C 1
ATOM 1951 O O . ALA A 1 248 ? -13.220 6.160 -6.868 1.00 98.38 248 ALA A O 1
ATOM 1952 N N . GLY A 1 249 ? -14.102 4.705 -5.394 1.00 98.44 249 GLY A N 1
ATOM 1953 C CA . GLY A 1 249 ? -12.828 4.347 -4.770 1.00 98.44 249 GLY A CA 1
ATOM 1954 C C . GLY A 1 249 ? -11.859 3.681 -5.745 1.00 98.44 249 GLY A C 1
ATOM 1955 O O . GLY A 1 249 ? -10.691 4.066 -5.805 1.00 98.44 249 GLY A O 1
ATOM 1956 N N . LEU A 1 250 ? -12.352 2.731 -6.547 1.00 98.81 250 LEU A N 1
ATOM 1957 C CA . LEU A 1 250 ? -11.559 2.051 -7.573 1.00 98.81 250 LEU A CA 1
ATOM 1958 C C . LEU A 1 250 ? -11.017 3.033 -8.618 1.00 98.81 250 LEU A C 1
ATOM 1960 O O . LEU A 1 250 ? -9.827 3.007 -8.916 1.00 98.81 250 LEU A O 1
ATOM 1964 N N . LEU A 1 251 ? -11.866 3.913 -9.152 1.00 98.62 251 LEU A N 1
ATOM 1965 C CA . LEU A 1 251 ? -11.463 4.895 -10.160 1.00 98.62 251 LEU A CA 1
ATOM 1966 C C . LEU A 1 251 ? -10.490 5.934 -9.595 1.00 98.62 251 LEU A C 1
ATOM 1968 O O . LEU A 1 251 ? -9.542 6.305 -10.285 1.00 98.62 251 LEU A O 1
ATOM 1972 N N . LEU A 1 252 ? -10.681 6.373 -8.347 1.00 98.75 252 LEU A N 1
ATOM 1973 C CA . LEU A 1 252 ? -9.750 7.282 -7.679 1.00 98.75 252 LEU A CA 1
ATOM 1974 C C . LEU A 1 252 ? -8.366 6.641 -7.517 1.00 98.75 252 LEU A C 1
ATOM 1976 O O . LEU A 1 252 ? -7.366 7.249 -7.894 1.00 98.75 252 LEU A O 1
ATOM 1980 N N . ALA A 1 253 ? -8.299 5.416 -6.992 1.00 98.69 253 ALA A N 1
ATOM 1981 C CA . ALA A 1 253 ? -7.029 4.715 -6.819 1.00 98.69 253 ALA A CA 1
ATOM 1982 C C . ALA A 1 253 ? -6.362 4.406 -8.166 1.00 98.69 253 ALA A C 1
ATOM 1984 O O . ALA A 1 253 ? -5.170 4.657 -8.319 1.00 98.69 253 ALA A O 1
ATOM 1985 N N . ALA A 1 254 ? -7.128 3.949 -9.162 1.00 98.75 254 ALA A N 1
ATOM 1986 C CA . ALA A 1 254 ? -6.628 3.692 -10.509 1.00 98.75 254 ALA A CA 1
ATOM 1987 C C . ALA A 1 254 ? -6.085 4.960 -11.185 1.00 98.75 254 ALA A C 1
ATOM 1989 O O . ALA A 1 254 ? -5.067 4.898 -11.872 1.00 98.75 254 ALA A O 1
ATOM 1990 N N . LEU A 1 255 ? -6.728 6.113 -10.971 1.00 98.81 255 LEU A N 1
ATOM 1991 C CA . LEU A 1 255 ? -6.242 7.399 -11.461 1.00 98.81 255 LEU A CA 1
ATOM 1992 C C . LEU A 1 255 ? -4.913 7.775 -10.799 1.00 98.81 255 LEU A C 1
ATOM 1994 O O . LEU A 1 255 ? -3.962 8.096 -11.504 1.00 98.81 255 LEU A O 1
ATOM 1998 N N . LEU A 1 256 ? -4.829 7.721 -9.467 1.00 98.69 256 LEU A N 1
ATOM 1999 C CA . LEU A 1 256 ? -3.604 8.060 -8.734 1.00 98.69 256 LEU A CA 1
ATOM 2000 C C . LEU A 1 256 ? -2.442 7.124 -9.098 1.00 98.69 256 LEU A C 1
ATOM 2002 O O . LEU A 1 256 ? -1.340 7.593 -9.384 1.00 98.69 256 LEU A O 1
ATOM 2006 N N . HIS A 1 257 ? -2.712 5.821 -9.149 1.00 98.56 257 HIS A N 1
ATOM 2007 C CA . HIS A 1 257 ? -1.756 4.790 -9.534 1.00 98.56 257 HIS A CA 1
ATOM 2008 C C . HIS A 1 257 ? -1.297 4.970 -10.986 1.00 98.56 257 HIS A C 1
ATOM 2010 O O . HIS A 1 257 ? -0.105 5.115 -11.244 1.00 98.56 257 HIS A O 1
ATOM 2016 N N . GLY A 1 258 ? -2.228 5.064 -11.937 1.00 98.31 258 GLY A N 1
ATOM 2017 C CA . GLY A 1 258 ? -1.877 5.209 -13.347 1.00 98.31 258 GLY A CA 1
ATOM 2018 C C . GLY A 1 258 ? -1.156 6.524 -13.657 1.00 98.31 258 GLY A C 1
ATOM 2019 O O . GLY A 1 258 ? -0.255 6.556 -14.499 1.00 98.31 258 GLY A O 1
ATOM 2020 N N . LEU A 1 259 ? -1.497 7.614 -12.961 1.00 98.38 259 LEU A N 1
ATOM 2021 C CA . LEU A 1 259 ? -0.746 8.867 -13.049 1.00 98.38 259 LEU A CA 1
ATOM 2022 C C . LEU A 1 259 ? 0.668 8.707 -12.483 1.00 98.38 259 LEU A C 1
ATOM 2024 O O . LEU A 1 259 ? 1.615 9.174 -13.116 1.00 98.38 259 LEU A O 1
ATOM 2028 N N . TYR A 1 260 ? 0.833 8.042 -11.335 1.00 98.19 260 TYR A N 1
ATOM 2029 C CA . TYR A 1 260 ? 2.159 7.773 -10.780 1.00 98.19 260 TYR A CA 1
ATOM 2030 C C . TYR A 1 260 ? 3.019 7.006 -11.788 1.00 98.19 260 TYR A C 1
ATOM 2032 O O . TYR A 1 260 ? 4.100 7.481 -12.129 1.00 98.19 260 TYR A O 1
ATOM 2040 N N . ASP A 1 261 ? 2.510 5.912 -12.353 1.00 96.88 261 ASP A N 1
ATOM 2041 C CA . ASP A 1 261 ? 3.244 5.099 -13.328 1.00 96.88 261 ASP A CA 1
ATOM 2042 C C . ASP A 1 261 ? 3.598 5.874 -14.600 1.00 96.88 261 ASP A C 1
ATOM 2044 O O . ASP A 1 261 ? 4.722 5.792 -15.102 1.00 96.88 261 ASP A O 1
ATOM 2048 N N . SER A 1 262 ? 2.668 6.699 -15.089 1.00 97.06 262 SER A N 1
ATOM 2049 C CA . SER A 1 262 ? 2.878 7.540 -16.273 1.00 97.06 262 SER A CA 1
ATOM 2050 C C . SER A 1 262 ? 4.033 8.528 -16.105 1.00 97.06 262 SER A C 1
ATOM 2052 O O . SER A 1 262 ? 4.654 8.929 -17.096 1.00 97.06 262 SER A O 1
ATOM 2054 N N . PHE A 1 263 ? 4.304 8.941 -14.864 1.00 96.56 263 PHE A N 1
ATOM 2055 C CA . PHE A 1 263 ? 5.258 9.994 -14.528 1.00 96.56 263 PHE A CA 1
ATOM 2056 C C . PHE A 1 263 ? 6.345 9.555 -13.539 1.00 96.56 263 PHE A C 1
ATOM 2058 O O . PHE A 1 263 ? 7.068 10.415 -13.039 1.00 96.56 263 PHE A O 1
ATOM 2065 N N . ALA A 1 264 ? 6.515 8.254 -13.281 1.00 91.81 264 ALA A N 1
ATOM 2066 C CA . ALA A 1 264 ? 7.406 7.735 -12.237 1.00 91.81 264 ALA A CA 1
ATOM 2067 C C . ALA A 1 264 ? 8.873 8.174 -12.411 1.00 91.81 264 ALA A C 1
ATOM 2069 O O . ALA A 1 264 ? 9.597 8.339 -11.433 1.00 91.81 264 ALA A O 1
ATOM 2070 N N . ASN A 1 265 ? 9.292 8.434 -13.655 1.00 88.56 265 ASN A N 1
ATOM 2071 C CA . ASN A 1 265 ? 10.634 8.916 -14.002 1.00 88.56 265 ASN A CA 1
ATOM 2072 C C . ASN A 1 265 ? 10.741 10.457 -14.085 1.00 88.56 265 ASN A C 1
ATOM 2074 O O . ASN A 1 265 ? 11.729 10.982 -14.597 1.00 88.56 265 ASN A O 1
ATOM 2078 N N . HIS A 1 266 ? 9.731 11.196 -13.620 1.00 93.38 266 HIS A N 1
ATOM 2079 C CA . HIS A 1 266 ? 9.659 12.658 -13.666 1.00 93.38 266 HIS A CA 1
ATOM 2080 C C . HIS A 1 266 ? 9.317 13.245 -12.289 1.00 93.38 266 HIS A C 1
ATOM 2082 O O . HIS A 1 266 ? 8.677 12.600 -11.462 1.00 93.38 266 HIS A O 1
ATOM 2088 N N . TRP A 1 267 ? 9.651 14.522 -12.064 1.00 95.25 267 TRP A N 1
ATOM 2089 C CA . TRP A 1 267 ? 9.276 15.252 -10.839 1.00 95.25 267 TRP A CA 1
ATOM 2090 C C . TRP A 1 267 ? 7.771 15.236 -10.555 1.00 95.25 267 TRP A C 1
ATOM 2092 O O . TRP A 1 267 ? 7.355 15.238 -9.399 1.00 95.25 267 TRP A O 1
ATOM 2102 N N . LEU A 1 268 ? 6.948 15.171 -11.604 1.00 96.38 268 LEU A N 1
ATOM 2103 C CA . LEU A 1 268 ? 5.503 15.052 -11.456 1.00 96.38 268 LEU A CA 1
ATOM 2104 C C . LEU A 1 268 ? 5.099 13.746 -10.751 1.00 96.38 268 LEU A C 1
ATOM 2106 O O . LEU A 1 268 ? 4.180 13.772 -9.939 1.00 96.38 268 LEU A O 1
ATOM 2110 N N . GLY A 1 269 ? 5.816 12.639 -10.971 1.00 96.44 269 GLY A N 1
ATOM 2111 C CA . GLY A 1 269 ? 5.588 11.380 -10.255 1.00 96.44 269 GLY A CA 1
ATOM 2112 C C . GLY A 1 269 ? 5.795 11.520 -8.746 1.00 96.44 269 GLY A C 1
ATOM 2113 O O . GLY A 1 269 ? 5.000 10.995 -7.969 1.00 96.44 269 GLY A O 1
ATOM 2114 N N . LEU A 1 270 ? 6.793 12.303 -8.317 1.00 96.38 270 LEU A N 1
ATOM 2115 C CA . LEU A 1 270 ? 7.010 12.606 -6.897 1.00 96.38 270 LEU A CA 1
ATOM 2116 C C . LEU A 1 270 ? 5.836 13.394 -6.300 1.00 96.38 270 LEU A C 1
ATOM 2118 O O . LEU A 1 270 ? 5.371 13.073 -5.208 1.00 96.38 270 LEU A O 1
ATOM 2122 N N . ILE A 1 271 ? 5.337 14.399 -7.026 1.00 98.06 271 ILE A N 1
ATOM 2123 C CA . ILE A 1 271 ? 4.171 15.187 -6.606 1.00 98.06 271 ILE A CA 1
ATOM 2124 C C . ILE A 1 271 ? 2.940 14.282 -6.487 1.00 98.06 271 ILE A C 1
ATOM 2126 O O . ILE A 1 271 ? 2.240 14.336 -5.479 1.00 98.06 271 ILE A O 1
ATOM 2130 N N . ILE A 1 272 ? 2.698 13.411 -7.471 1.00 98.38 272 ILE A N 1
ATOM 2131 C CA . ILE A 1 272 ? 1.569 12.470 -7.458 1.00 98.38 272 ILE A CA 1
ATOM 2132 C C . ILE A 1 272 ? 1.679 11.495 -6.280 1.00 98.38 272 ILE A C 1
ATOM 2134 O O . ILE A 1 272 ? 0.688 11.270 -5.585 1.00 98.38 272 ILE A O 1
ATOM 2138 N N . ALA A 1 273 ? 2.869 10.958 -6.004 1.00 98.12 273 ALA A N 1
ATOM 2139 C CA . ALA A 1 273 ? 3.099 10.092 -4.850 1.00 98.12 273 ALA A CA 1
ATOM 2140 C C . ALA A 1 273 ? 2.806 10.823 -3.529 1.00 98.12 273 ALA A C 1
ATOM 2142 O O . ALA A 1 273 ? 2.068 10.309 -2.689 1.00 98.12 273 ALA A O 1
ATOM 2143 N N . ALA A 1 274 ? 3.311 12.050 -3.362 1.00 98.25 274 ALA A N 1
ATOM 2144 C CA . ALA A 1 274 ? 3.051 12.862 -2.175 1.00 98.25 274 ALA A CA 1
ATOM 2145 C C . ALA A 1 274 ? 1.554 13.172 -2.003 1.00 98.25 274 ALA A C 1
ATOM 2147 O O . ALA A 1 274 ? 1.009 12.992 -0.914 1.00 98.25 274 ALA A O 1
ATOM 2148 N N . LEU A 1 275 ? 0.867 13.568 -3.078 1.00 98.44 275 LEU A N 1
ATOM 2149 C CA . LEU A 1 275 ? -0.580 13.800 -3.069 1.00 98.44 275 LEU A CA 1
ATOM 2150 C C . LEU A 1 275 ? -1.355 12.534 -2.700 1.00 98.44 275 LEU A C 1
ATOM 2152 O O . LEU A 1 275 ? -2.279 12.601 -1.896 1.00 98.44 275 LEU A O 1
ATOM 2156 N N . SER A 1 276 ? -0.951 11.379 -3.226 1.00 98.56 276 SER A N 1
ATOM 2157 C CA . SER A 1 276 ? -1.575 10.089 -2.913 1.00 98.56 276 SER A CA 1
ATOM 2158 C C . SER A 1 276 ? -1.470 9.755 -1.426 1.00 98.56 276 SER A C 1
ATOM 2160 O O . SER A 1 276 ? -2.454 9.346 -0.811 1.00 98.56 276 SER A O 1
ATOM 2162 N N . ILE A 1 277 ? -0.302 10.000 -0.824 1.00 98.50 277 ILE A N 1
ATOM 2163 C CA . ILE A 1 277 ? -0.076 9.823 0.616 1.00 98.50 277 ILE A CA 1
ATOM 2164 C C . ILE A 1 277 ? -0.971 10.768 1.421 1.00 98.50 277 ILE A C 1
ATOM 2166 O O . ILE A 1 277 ? -1.614 10.333 2.375 1.00 98.50 277 ILE A O 1
ATOM 2170 N N . LEU A 1 278 ? -1.049 12.044 1.035 1.00 98.44 278 LEU A N 1
ATOM 2171 C CA . LEU A 1 278 ? -1.890 13.030 1.718 1.00 98.44 278 LEU A CA 1
ATOM 2172 C C . LEU A 1 278 ? -3.379 12.684 1.619 1.00 98.44 278 LEU A C 1
ATOM 2174 O O . LEU A 1 278 ? -4.087 12.782 2.617 1.00 98.44 278 LEU A O 1
ATOM 2178 N N . ILE A 1 279 ? -3.850 12.231 0.454 1.00 98.50 279 ILE A N 1
ATOM 2179 C CA . ILE A 1 279 ? -5.228 11.763 0.251 1.00 98.50 279 ILE A CA 1
ATOM 2180 C C . ILE A 1 279 ? -5.518 10.559 1.152 1.00 98.50 279 ILE A C 1
ATOM 2182 O O . ILE A 1 279 ? -6.516 10.555 1.873 1.00 98.50 279 ILE A O 1
ATOM 2186 N N . PHE A 1 280 ? -4.631 9.563 1.161 1.00 98.56 280 PHE A N 1
ATOM 2187 C CA . PHE A 1 280 ? -4.762 8.393 2.026 1.00 98.56 280 PHE A CA 1
ATOM 2188 C C . PHE A 1 280 ? -4.828 8.783 3.511 1.00 98.56 280 PHE A C 1
ATOM 2190 O O . PHE A 1 280 ? -5.762 8.386 4.208 1.00 98.56 280 PHE A O 1
ATOM 2197 N N . VAL A 1 281 ? -3.894 9.612 3.990 1.00 98.06 281 VAL A N 1
ATOM 2198 C CA . VAL A 1 281 ? -3.884 10.093 5.382 1.00 98.06 281 VAL A CA 1
ATOM 2199 C C . VAL A 1 281 ? -5.154 10.882 5.704 1.00 98.06 281 VAL A C 1
ATOM 2201 O O . VAL A 1 281 ? -5.724 10.705 6.781 1.00 98.06 281 VAL A O 1
ATOM 2204 N N . SER A 1 282 ? -5.644 11.710 4.781 1.00 97.94 282 SER A N 1
ATOM 2205 C CA . SER A 1 282 ? -6.915 12.416 4.945 1.00 97.94 282 SER A CA 1
ATOM 2206 C C . SER A 1 282 ? -8.084 11.451 5.129 1.00 97.94 282 SER A C 1
ATOM 2208 O O . SER A 1 282 ? -8.883 11.655 6.044 1.00 97.94 282 SER A O 1
ATOM 2210 N N . TYR A 1 283 ? -8.165 10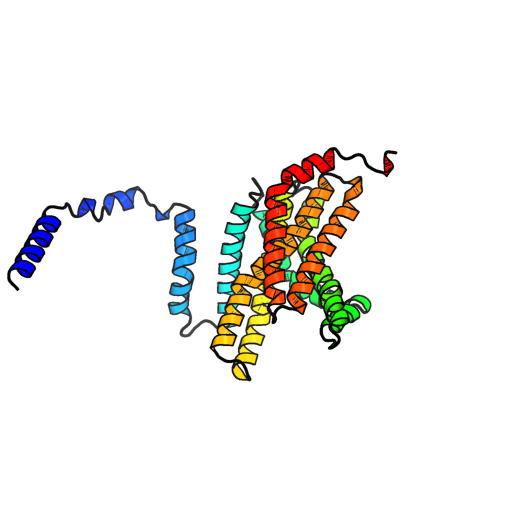.373 4.343 1.00 97.62 283 TYR A N 1
ATOM 2211 C CA . TYR A 1 283 ? -9.196 9.349 4.534 1.00 97.62 283 TYR A CA 1
ATOM 2212 C C . TYR A 1 283 ? -9.064 8.633 5.874 1.00 97.62 283 TYR A C 1
ATOM 2214 O O . TYR A 1 283 ? -10.062 8.495 6.573 1.00 97.62 283 TYR A O 1
ATOM 2222 N N . VAL A 1 284 ? -7.851 8.251 6.283 1.00 96.44 284 VAL A N 1
ATOM 2223 C CA . VAL A 1 284 ? -7.616 7.648 7.607 1.00 96.44 284 VAL A CA 1
ATOM 2224 C C . VAL A 1 284 ? -8.146 8.555 8.723 1.00 96.44 284 VAL A C 1
ATOM 2226 O O . VAL A 1 284 ? -8.876 8.103 9.607 1.00 96.44 284 VAL A O 1
ATOM 2229 N N . ARG A 1 285 ? -7.824 9.853 8.667 1.00 95.88 285 ARG A N 1
ATOM 2230 C CA . ARG A 1 285 ? -8.194 10.820 9.711 1.00 95.88 285 ARG A CA 1
ATOM 2231 C C . ARG A 1 285 ? -9.669 11.206 9.713 1.00 95.88 285 ARG A C 1
ATOM 2233 O O . ARG A 1 285 ? -10.179 11.584 10.762 1.00 95.88 285 ARG A O 1
ATOM 2240 N N . SER A 1 286 ? -10.337 11.138 8.565 1.00 94.12 286 SER A N 1
ATOM 2241 C CA . SER A 1 286 ? -11.745 11.529 8.409 1.00 94.12 286 SER A CA 1
ATOM 2242 C C . SER A 1 286 ? -12.712 10.342 8.335 1.00 94.12 286 SER A C 1
ATOM 2244 O O . SER A 1 286 ? -13.917 10.558 8.222 1.00 94.12 286 SER A O 1
ATOM 2246 N N . ALA A 1 287 ? -12.213 9.105 8.447 1.00 90.44 287 ALA A N 1
ATOM 2247 C CA . ALA A 1 287 ? -12.980 7.879 8.222 1.00 90.44 287 ALA A CA 1
ATOM 2248 C C . ALA A 1 287 ? -14.295 7.812 9.014 1.00 90.44 287 ALA A C 1
ATOM 2250 O O . ALA A 1 287 ? -15.351 7.533 8.452 1.00 90.44 287 ALA A O 1
ATOM 2251 N N . GLU A 1 288 ? -14.242 8.086 10.319 1.00 87.88 288 GLU A N 1
ATOM 2252 C CA . GLU A 1 288 ? -15.413 8.011 11.201 1.00 87.88 288 GLU A CA 1
ATOM 2253 C C . GLU A 1 288 ? -16.422 9.123 10.915 1.00 87.88 288 GLU A C 1
ATOM 2255 O O . GLU A 1 288 ? -17.626 8.878 10.894 1.00 87.88 288 GLU A O 1
ATOM 2260 N N . TYR A 1 289 ? -15.926 10.334 10.646 1.00 92.38 289 TYR A N 1
ATOM 2261 C CA . TYR A 1 289 ? -16.762 11.480 10.306 1.00 92.38 289 TYR A CA 1
ATOM 2262 C C . TYR A 1 289 ? -17.524 11.239 8.999 1.00 92.38 289 TYR A C 1
ATOM 2264 O O . TYR A 1 289 ? -18.744 11.381 8.971 1.00 92.38 289 TYR A O 1
ATOM 2272 N N . ILE A 1 290 ? -16.826 10.798 7.945 1.00 92.75 290 ILE A N 1
ATOM 2273 C CA . ILE A 1 290 ? -17.435 10.500 6.642 1.00 92.75 290 ILE A CA 1
ATOM 2274 C C . ILE A 1 290 ? -18.456 9.367 6.770 1.00 92.75 290 ILE A C 1
ATOM 2276 O O . ILE A 1 290 ? -19.558 9.483 6.243 1.00 92.75 290 ILE A O 1
ATOM 2280 N N . ALA A 1 291 ? -18.125 8.284 7.480 1.00 90.00 291 ALA A N 1
ATOM 2281 C CA . ALA A 1 291 ? -19.055 7.175 7.679 1.00 90.00 291 ALA A CA 1
ATOM 2282 C C . ALA A 1 291 ? -20.322 7.616 8.437 1.00 90.00 291 ALA A C 1
ATOM 2284 O O . ALA A 1 291 ? -21.434 7.262 8.046 1.00 90.00 291 ALA A O 1
ATOM 2285 N N . ALA A 1 292 ? -20.167 8.416 9.496 1.00 90.25 292 ALA A N 1
ATOM 2286 C CA . ALA A 1 292 ? -21.290 8.914 10.283 1.00 90.25 292 ALA A CA 1
ATOM 2287 C C . ALA A 1 292 ? -22.179 9.896 9.503 1.00 90.25 292 ALA A C 1
ATOM 2289 O O . ALA A 1 292 ? -23.397 9.866 9.674 1.00 90.25 292 ALA A O 1
ATOM 2290 N N . ASP A 1 293 ? -21.592 10.758 8.673 1.00 92.12 293 ASP A N 1
ATOM 2291 C CA . ASP A 1 293 ? -22.320 11.716 7.835 1.00 92.12 293 ASP A CA 1
ATOM 2292 C C . ASP A 1 293 ? -23.054 11.021 6.676 1.00 92.12 293 ASP A C 1
ATOM 2294 O O . ASP A 1 293 ? -24.244 11.254 6.436 1.00 92.12 293 ASP A O 1
ATOM 2298 N N . LEU A 1 294 ? -22.389 10.057 6.031 1.00 90.62 294 LEU A N 1
ATOM 2299 C CA . LEU A 1 294 ? -22.974 9.237 4.973 1.00 90.62 294 LEU A CA 1
ATOM 2300 C C . LEU A 1 294 ? -24.228 8.500 5.463 1.00 90.62 294 LEU A C 1
ATOM 2302 O O . LEU A 1 294 ? -25.247 8.525 4.775 1.00 90.62 294 LEU A O 1
ATOM 2306 N N . ALA A 1 295 ? -24.175 7.923 6.669 1.00 88.38 295 ALA A N 1
ATOM 2307 C CA . ALA A 1 295 ? -25.300 7.222 7.293 1.00 88.38 295 ALA A CA 1
ATOM 2308 C C . ALA A 1 295 ? -26.514 8.127 7.590 1.00 88.38 295 ALA A C 1
ATOM 2310 O O . ALA A 1 295 ? -27.625 7.623 7.748 1.00 88.38 295 ALA A O 1
ATOM 2311 N N . ARG A 1 296 ? -26.322 9.451 7.678 1.00 88.75 296 ARG A N 1
ATOM 2312 C CA . ARG A 1 296 ? -27.393 10.439 7.917 1.00 88.75 296 ARG A CA 1
ATOM 2313 C C . ARG A 1 296 ? -27.939 11.058 6.633 1.00 88.75 296 ARG A C 1
ATOM 2315 O O . ARG A 1 296 ? -29.000 11.675 6.666 1.00 88.75 296 ARG A O 1
ATOM 2322 N N . THR A 1 297 ? -27.211 10.941 5.526 1.00 85.50 297 THR A N 1
ATOM 2323 C CA . THR A 1 297 ? -27.573 11.588 4.264 1.00 85.50 297 THR A CA 1
ATOM 2324 C C . THR A 1 297 ? -28.767 10.863 3.625 1.00 85.50 297 THR A C 1
ATOM 2326 O O . THR A 1 297 ? -28.653 9.665 3.357 1.00 85.50 297 THR A O 1
ATOM 2329 N N . PRO A 1 298 ? -29.890 11.550 3.337 1.00 80.50 298 PRO A N 1
ATOM 2330 C CA . PRO A 1 298 ? -31.032 10.952 2.644 1.00 80.50 298 PRO A CA 1
ATOM 2331 C C . PRO A 1 298 ? -30.639 10.460 1.249 1.00 80.50 298 PRO A C 1
ATOM 2333 O O . PRO A 1 298 ? -29.827 11.098 0.573 1.00 80.50 298 PRO A O 1
ATOM 2336 N N . ASN A 1 299 ? -31.227 9.356 0.780 1.00 75.06 299 ASN A N 1
ATOM 2337 C CA . ASN A 1 299 ? -31.000 8.935 -0.600 1.00 75.06 299 ASN A CA 1
ATOM 2338 C C . ASN A 1 299 ? -31.911 9.697 -1.558 1.00 75.06 299 ASN A C 1
ATOM 2340 O O . ASN A 1 299 ? -33.074 9.943 -1.263 1.00 75.06 299 ASN A O 1
ATOM 2344 N N . ALA A 1 300 ? -31.398 10.002 -2.752 1.00 70.94 300 ALA A N 1
ATOM 2345 C CA . ALA A 1 300 ? -32.188 10.629 -3.812 1.00 70.94 300 ALA A CA 1
ATOM 2346 C C . ALA A 1 300 ? -33.371 9.756 -4.276 1.00 70.94 300 ALA A C 1
ATOM 2348 O O . ALA A 1 300 ? -34.320 10.278 -4.838 1.00 70.94 300 ALA A O 1
ATOM 2349 N N . SER A 1 301 ? -33.316 8.441 -4.033 1.00 67.12 301 SER A N 1
ATOM 2350 C CA . SER A 1 301 ? -34.421 7.502 -4.265 1.00 67.12 301 SER A CA 1
ATOM 2351 C C . SER A 1 301 ? -35.474 7.488 -3.152 1.00 67.12 301 SER A C 1
ATOM 2353 O O . SER A 1 301 ? -36.458 6.766 -3.273 1.00 67.12 301 SER A O 1
ATOM 2355 N N . ASP A 1 302 ? -35.218 8.174 -2.035 1.00 64.81 302 ASP A N 1
ATOM 2356 C CA . ASP A 1 302 ? -36.152 8.291 -0.910 1.00 64.81 302 ASP A CA 1
ATOM 2357 C C . ASP A 1 302 ? -37.063 9.536 -1.060 1.00 64.81 302 ASP A C 1
ATOM 2359 O O . ASP A 1 302 ? -37.915 9.767 -0.202 1.00 64.81 302 ASP A O 1
ATOM 2363 N N . ALA A 1 303 ? -36.877 10.321 -2.134 1.00 56.31 303 ALA A N 1
ATOM 2364 C CA . ALA A 1 303 ? -37.694 11.464 -2.555 1.00 56.31 303 ALA A CA 1
ATOM 2365 C C . ALA A 1 303 ? -38.543 11.100 -3.782 1.00 56.31 303 ALA A C 1
ATOM 2367 O O . ALA A 1 303 ? -39.692 11.590 -3.853 1.00 56.31 303 ALA A O 1
#

Mean predicted aligned error: 6.1 Å

Nearest PDB structures (foldseek):
  4u9l-assembly1_A  TM=4.697E-01  e=7.706E+00  Thermus thermophilus HB8
  5fn2-assembly1_B  TM=2.586E-01  e=4.905E+00  Homo sapiens
  7rtv-assembly1_A  TM=1.078E-01  e=2.158E+00  Mus musculus
  7p5j-assembly1_B  TM=1.042E-01  e=6.539E+00  Homo sapiens

pLDDT: mean 92.15, std 8.45, range [56.31, 98.88]